Protein AF-A0A455U8B5-F1 (afdb_monomer_lite)

Organism: NCBI:txid115553

Structure (mmCIF, N/CA/C/O backbone):
data_AF-A0A455U8B5-F1
#
_entry.id   AF-A0A455U8B5-F1
#
loop_
_atom_site.group_PDB
_atom_site.id
_atom_site.type_symbol
_atom_site.label_atom_id
_atom_site.label_alt_id
_atom_site.label_comp_id
_atom_site.label_asym_id
_atom_site.label_entity_id
_atom_site.label_seq_id
_atom_site.pdbx_PDB_ins_code
_atom_site.Cartn_x
_atom_site.Cartn_y
_atom_site.Cartn_z
_atom_site.occupancy
_atom_site.B_iso_or_equiv
_atom_site.auth_seq_id
_atom_site.auth_comp_id
_atom_site.auth_asym_id
_atom_site.auth_atom_id
_atom_site.pdbx_PDB_model_num
ATOM 1 N N . MET A 1 1 ? 18.555 -33.015 34.021 1.00 60.72 1 MET A N 1
ATOM 2 C CA . MET A 1 1 ? 18.786 -32.097 32.881 1.00 60.72 1 MET A CA 1
ATOM 3 C C . MET A 1 1 ? 20.168 -31.499 33.082 1.00 60.72 1 MET A C 1
ATOM 5 O O . MET A 1 1 ? 20.378 -30.907 34.135 1.00 60.72 1 MET A O 1
ATOM 9 N N . SER A 1 2 ? 21.130 -31.750 32.191 1.00 86.31 2 SER A N 1
ATOM 10 C CA . SER A 1 2 ? 22.511 -31.303 32.421 1.00 86.31 2 SER A CA 1
ATOM 11 C C . SER A 1 2 ? 22.687 -29.817 32.079 1.00 86.31 2 SER A C 1
ATOM 13 O O . SER A 1 2 ? 21.925 -29.246 31.294 1.00 86.31 2 SER A O 1
ATOM 15 N N . LEU A 1 3 ? 23.713 -29.176 32.648 1.00 84.81 3 LEU A N 1
ATOM 16 C CA . LEU A 1 3 ? 24.076 -27.793 32.308 1.00 84.81 3 LEU A CA 1
ATOM 17 C C . LEU A 1 3 ? 24.428 -27.638 30.815 1.00 84.81 3 LEU A C 1
ATOM 19 O O . LEU A 1 3 ? 24.167 -26.588 30.227 1.00 84.81 3 LEU A O 1
ATOM 23 N N . ALA A 1 4 ? 24.964 -28.692 30.190 1.00 87.38 4 ALA A N 1
ATOM 24 C CA . ALA A 1 4 ? 25.251 -28.731 28.758 1.00 87.38 4 ALA A CA 1
ATOM 25 C C . ALA A 1 4 ? 23.962 -28.734 27.916 1.00 87.38 4 ALA A C 1
ATOM 27 O O . ALA A 1 4 ? 23.850 -27.957 26.965 1.00 87.38 4 ALA A O 1
ATOM 28 N N . ASP A 1 5 ? 22.953 -29.514 28.317 1.00 88.62 5 ASP A N 1
ATOM 29 C CA . ASP A 1 5 ? 21.649 -29.552 27.639 1.00 88.62 5 ASP A CA 1
ATOM 30 C C . ASP A 1 5 ? 20.938 -28.198 27.713 1.00 88.62 5 ASP A C 1
ATOM 32 O O . ASP A 1 5 ? 20.375 -27.723 26.724 1.00 88.62 5 ASP A O 1
ATOM 36 N N . LEU A 1 6 ? 20.996 -27.535 28.873 1.00 88.44 6 LEU A N 1
ATOM 37 C CA . LEU A 1 6 ? 20.418 -26.204 29.049 1.00 88.44 6 LEU A CA 1
ATOM 38 C C . LEU A 1 6 ? 21.118 -25.167 28.158 1.00 88.44 6 LEU A C 1
ATOM 40 O O . LEU A 1 6 ? 20.446 -24.387 27.481 1.00 88.44 6 LEU A O 1
ATOM 44 N N . LYS A 1 7 ? 22.456 -25.185 28.102 1.00 91.44 7 LYS A N 1
ATOM 45 C CA . LYS A 1 7 ? 23.241 -24.276 27.252 1.00 91.44 7 LYS A CA 1
ATOM 46 C C . LYS A 1 7 ? 22.913 -24.461 25.766 1.00 91.44 7 LYS A C 1
ATOM 48 O O . LYS A 1 7 ? 22.718 -23.470 25.062 1.00 91.44 7 LYS A O 1
ATOM 53 N N . ASN A 1 8 ? 22.765 -25.703 25.307 1.00 92.38 8 ASN A N 1
ATOM 54 C CA . ASN A 1 8 ? 22.381 -26.004 23.926 1.00 92.38 8 ASN A CA 1
ATOM 55 C C . ASN A 1 8 ? 20.969 -25.502 23.596 1.00 92.38 8 ASN A C 1
ATOM 57 O O . ASN A 1 8 ? 20.774 -24.855 22.568 1.00 92.38 8 ASN A O 1
ATOM 61 N N . ARG A 1 9 ? 19.991 -25.695 24.492 1.00 88.69 9 ARG A N 1
ATOM 62 C CA . ARG A 1 9 ? 18.625 -25.170 24.297 1.00 88.69 9 ARG A CA 1
ATOM 63 C C . ARG A 1 9 ? 18.592 -23.642 24.237 1.00 88.69 9 ARG A C 1
ATOM 65 O O . ARG A 1 9 ? 17.884 -23.086 23.401 1.00 88.69 9 ARG A O 1
ATOM 72 N N . LEU A 1 10 ? 19.373 -22.957 25.075 1.00 93.00 10 LEU A N 1
ATOM 73 C CA . LEU A 1 10 ? 19.469 -21.493 25.053 1.00 93.00 10 LEU A CA 1
ATOM 74 C C . LEU A 1 10 ? 20.136 -20.970 23.773 1.00 93.00 10 LEU A C 1
ATOM 76 O O . LEU A 1 10 ? 19.686 -19.966 23.221 1.00 93.00 10 LEU A O 1
ATOM 80 N N . ASN A 1 11 ? 21.166 -21.655 23.273 1.00 92.56 11 ASN A N 1
ATOM 81 C CA . ASN A 1 11 ? 21.807 -21.304 22.005 1.00 92.56 11 ASN A CA 1
ATOM 82 C C . ASN A 1 11 ? 20.870 -21.522 20.813 1.00 92.56 11 ASN A C 1
ATOM 84 O O . ASN A 1 11 ? 20.734 -20.622 19.987 1.00 92.56 11 ASN A O 1
ATOM 88 N N . ASN A 1 12 ? 20.151 -22.646 20.772 1.00 91.44 12 ASN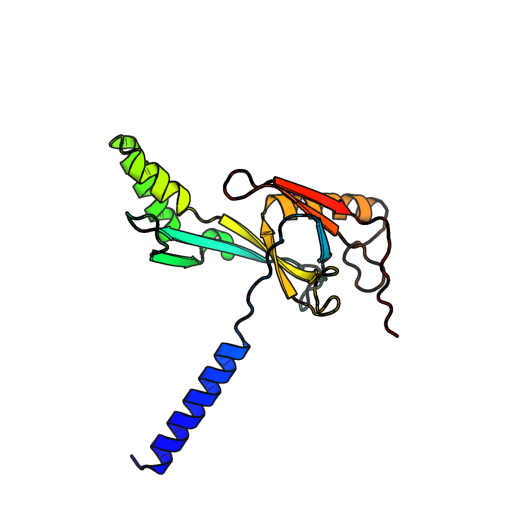 A N 1
ATOM 89 C CA . ASN A 1 12 ? 19.138 -22.902 19.745 1.00 91.44 12 ASN A CA 1
ATOM 90 C C . ASN A 1 12 ? 18.033 -21.844 19.793 1.00 91.44 12 ASN A C 1
ATOM 92 O O . ASN A 1 12 ? 17.676 -21.277 18.766 1.00 91.44 12 ASN A O 1
ATOM 96 N N . ARG A 1 13 ? 17.567 -21.474 20.993 1.00 90.69 13 ARG A N 1
ATOM 97 C CA . ARG A 1 13 ? 16.581 -20.403 21.156 1.00 90.69 13 ARG A CA 1
ATOM 98 C C . ARG A 1 13 ? 17.099 -19.047 20.670 1.00 90.69 13 ARG A C 1
ATOM 100 O O . ARG A 1 13 ? 16.344 -18.299 20.049 1.00 90.69 13 ARG A O 1
ATOM 107 N N . LYS A 1 14 ? 18.369 -18.717 20.930 1.00 90.81 14 LYS A N 1
ATOM 108 C CA . LYS A 1 14 ? 19.005 -17.501 20.396 1.00 90.81 14 LYS A CA 1
ATOM 109 C C . LYS A 1 14 ? 19.105 -17.538 18.870 1.00 90.81 14 LYS A C 1
ATOM 111 O O . LYS A 1 14 ? 18.815 -16.524 18.241 1.00 90.81 14 LYS A O 1
ATOM 116 N N . ALA A 1 15 ? 19.460 -18.681 18.284 1.00 86.12 15 ALA A N 1
ATOM 117 C CA . ALA A 1 15 ? 19.528 -18.860 16.834 1.00 86.12 15 ALA A CA 1
ATOM 118 C C . ALA A 1 15 ? 18.142 -18.731 16.178 1.00 86.12 15 ALA A C 1
ATOM 120 O O . ALA A 1 15 ? 17.981 -17.968 15.229 1.00 86.12 15 ALA A O 1
ATOM 121 N N . GLU A 1 16 ? 17.112 -19.369 16.741 1.00 86.94 16 GLU A N 1
ATOM 122 C CA . GLU A 1 16 ? 15.716 -19.197 16.316 1.00 86.94 16 GLU A CA 1
ATOM 123 C C . GLU A 1 16 ? 15.268 -17.735 16.410 1.00 86.94 16 GLU A C 1
ATOM 125 O O . GLU A 1 16 ? 14.591 -17.219 15.522 1.00 86.94 16 GLU A O 1
ATOM 130 N N . GLN A 1 17 ? 15.634 -17.044 17.493 1.00 84.44 17 GLN A N 1
ATOM 131 C CA . GLN A 1 17 ? 15.284 -15.641 17.680 1.00 84.44 17 GLN A CA 1
ATOM 132 C C . GLN A 1 17 ? 16.011 -14.734 16.678 1.00 84.44 17 GLN A C 1
ATOM 134 O O . GLN A 1 17 ? 15.419 -13.766 16.204 1.00 84.44 17 GLN A O 1
ATOM 139 N N . ALA A 1 18 ? 17.261 -15.045 16.330 1.00 80.19 18 ALA A N 1
ATOM 140 C CA . ALA A 1 18 ? 17.999 -14.347 15.283 1.00 80.19 18 ALA A CA 1
ATOM 141 C C . ALA A 1 18 ? 17.360 -14.568 13.902 1.00 80.19 18 ALA A C 1
ATOM 143 O O . ALA A 1 18 ? 17.127 -13.598 13.184 1.00 80.19 18 ALA A O 1
ATOM 144 N N . ALA A 1 19 ? 16.974 -15.806 13.575 1.00 75.81 19 ALA A N 1
ATOM 145 C CA . ALA A 1 19 ? 16.281 -16.129 12.329 1.00 75.81 19 ALA A CA 1
ATOM 146 C C . ALA A 1 19 ? 14.933 -15.394 12.206 1.00 75.81 19 ALA A C 1
ATOM 148 O O . ALA A 1 19 ? 14.643 -14.798 11.172 1.00 75.81 19 ALA A O 1
ATOM 149 N N . LYS A 1 20 ? 14.139 -15.339 13.285 1.00 76.88 20 LYS A N 1
ATOM 150 C CA . LYS A 1 20 ? 12.869 -14.586 13.309 1.00 76.88 20 LYS A CA 1
ATOM 151 C C . LYS A 1 20 ? 13.063 -13.084 13.116 1.00 76.88 20 LYS A C 1
ATOM 153 O O . LYS A 1 20 ? 12.257 -12.446 12.450 1.00 76.88 20 LYS A O 1
ATOM 158 N N . LYS A 1 21 ? 14.125 -12.508 13.688 1.00 71.00 21 LYS A N 1
ATOM 159 C CA . LYS A 1 21 ? 14.468 -11.093 13.473 1.00 71.00 21 LYS A CA 1
ATOM 160 C C . LYS A 1 21 ? 14.874 -10.825 12.025 1.00 71.00 21 LYS A C 1
ATOM 162 O O . LYS A 1 21 ? 14.488 -9.797 11.487 1.00 71.00 21 LYS A O 1
ATOM 167 N N . ALA A 1 22 ? 15.603 -11.747 11.397 1.00 66.00 22 ALA A N 1
ATOM 168 C CA . ALA A 1 22 ? 16.002 -11.631 9.996 1.00 66.00 22 ALA A CA 1
ATOM 169 C C . ALA A 1 22 ? 14.810 -11.711 9.021 1.00 66.00 22 ALA A C 1
ATOM 171 O O . ALA A 1 22 ? 14.858 -11.117 7.952 1.00 66.00 22 ALA A O 1
ATOM 172 N N . GLN A 1 23 ? 13.729 -12.400 9.398 1.00 67.06 23 GLN A N 1
ATOM 173 C CA . GLN A 1 23 ? 12.492 -12.483 8.608 1.00 67.06 23 GLN A CA 1
ATOM 174 C C . GLN A 1 23 ? 11.608 -11.231 8.701 1.00 67.06 23 GLN A C 1
ATOM 176 O O . GLN A 1 23 ? 10.649 -11.104 7.941 1.00 67.06 23 GLN A O 1
ATOM 181 N N . TYR A 1 24 ? 11.886 -10.311 9.631 1.00 70.62 24 TYR A N 1
ATOM 182 C CA . TYR A 1 24 ? 11.101 -9.090 9.763 1.00 70.62 24 TYR A CA 1
ATOM 183 C C . TYR A 1 24 ? 11.442 -8.115 8.634 1.00 70.62 24 TYR A C 1
ATOM 185 O O . TYR A 1 24 ? 12.426 -7.377 8.692 1.00 70.62 24 TYR A O 1
ATOM 193 N N . ILE A 1 25 ? 10.593 -8.096 7.614 1.00 76.69 25 ILE A N 1
ATOM 194 C CA . ILE A 1 25 ? 10.654 -7.114 6.537 1.00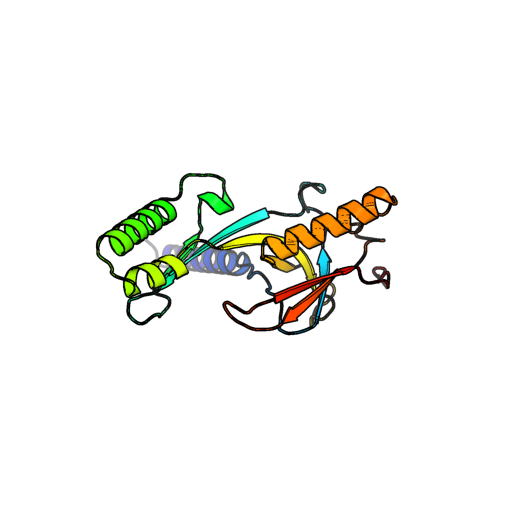 76.69 25 ILE A CA 1
ATOM 195 C C . ILE A 1 25 ? 9.693 -5.988 6.898 1.00 76.69 25 ILE A C 1
ATOM 197 O O . ILE A 1 25 ? 8.486 -6.195 6.996 1.00 76.69 25 ILE A O 1
ATOM 201 N N . LYS A 1 26 ? 10.232 -4.786 7.112 1.00 82.69 26 LYS A N 1
ATOM 202 C CA . LYS A 1 26 ? 9.424 -3.581 7.303 1.00 82.69 26 LYS A CA 1
ATOM 203 C C . LYS A 1 26 ? 9.045 -3.021 5.927 1.00 82.69 26 LYS A C 1
ATOM 205 O O . LYS A 1 26 ? 9.959 -2.610 5.211 1.00 82.69 26 LYS A O 1
ATOM 210 N N . PRO A 1 27 ? 7.750 -2.942 5.573 1.00 85.69 27 PRO A N 1
ATOM 211 C CA . PRO A 1 27 ? 7.340 -2.308 4.329 1.00 85.69 27 PRO A CA 1
ATOM 212 C C . PRO A 1 27 ? 7.731 -0.828 4.306 1.00 85.69 27 PRO A C 1
ATOM 214 O O . PRO A 1 27 ? 7.621 -0.114 5.311 1.00 85.69 27 PRO A O 1
ATOM 217 N N . VAL A 1 28 ? 8.190 -0.367 3.150 1.00 90.06 28 VAL A N 1
ATOM 218 C CA . VAL A 1 28 ? 8.514 1.034 2.893 1.00 90.06 28 VAL A CA 1
ATOM 219 C C . VAL A 1 28 ? 7.232 1.783 2.546 1.00 90.06 28 VAL A C 1
ATOM 221 O O . VAL A 1 28 ? 6.372 1.284 1.824 1.00 90.06 28 VAL A O 1
ATOM 224 N N . ARG A 1 29 ? 7.107 3.003 3.070 1.00 89.44 29 ARG A N 1
ATOM 225 C CA . ARG A 1 29 ? 6.010 3.930 2.772 1.00 89.44 29 ARG A CA 1
ATOM 226 C C . ARG A 1 29 ? 6.563 5.165 2.077 1.00 89.44 29 ARG A C 1
ATOM 228 O O . ARG A 1 29 ? 7.671 5.603 2.397 1.00 89.44 29 ARG A O 1
ATOM 235 N N . PHE A 1 30 ? 5.757 5.762 1.203 1.00 90.50 30 PHE A N 1
ATOM 236 C CA . PHE A 1 30 ? 6.115 7.003 0.519 1.00 90.50 30 PHE A CA 1
ATOM 237 C C . PHE A 1 30 ? 6.394 8.144 1.499 1.00 90.50 30 PHE A C 1
ATOM 239 O O . PHE A 1 30 ? 5.594 8.426 2.408 1.00 90.50 30 PHE A O 1
ATOM 246 N N . GLN A 1 31 ? 7.529 8.804 1.275 1.00 89.69 31 GLN A N 1
ATOM 247 C CA . GLN A 1 31 ? 7.898 10.036 1.959 1.00 89.69 31 GLN A CA 1
ATOM 248 C C . GLN A 1 31 ? 7.112 11.211 1.370 1.00 89.69 31 GLN A C 1
ATOM 250 O O . GLN A 1 31 ? 6.516 11.092 0.298 1.00 89.69 31 GLN A O 1
ATOM 255 N N . ALA A 1 32 ? 7.063 12.334 2.086 1.00 89.69 32 ALA A N 1
ATOM 256 C CA . ALA A 1 32 ? 6.455 13.550 1.553 1.00 89.69 32 ALA A CA 1
ATOM 257 C C . ALA A 1 32 ? 7.235 14.041 0.320 1.00 89.69 32 ALA A C 1
ATOM 259 O O . ALA A 1 32 ? 8.464 13.990 0.307 1.00 89.69 32 ALA A O 1
ATOM 260 N N . GLY A 1 33 ? 6.521 14.521 -0.700 1.00 91.56 33 GLY A N 1
ATOM 261 C CA . GLY A 1 33 ? 7.108 14.942 -1.970 1.00 91.56 33 GLY A CA 1
ATOM 262 C C . GLY A 1 33 ? 7.137 13.832 -3.023 1.00 91.56 33 GLY A C 1
ATOM 263 O O . GLY A 1 33 ? 6.296 12.931 -3.024 1.00 91.56 33 GLY A O 1
ATOM 264 N N . LYS A 1 34 ? 8.077 13.941 -3.966 1.00 92.62 34 LYS A N 1
ATOM 265 C CA . LYS A 1 34 ? 8.213 13.027 -5.108 1.00 92.62 34 LYS A CA 1
ATOM 266 C C . LYS A 1 34 ? 8.984 11.773 -4.701 1.00 92.62 34 LYS A C 1
ATOM 268 O O . LYS A 1 34 ? 10.037 11.878 -4.085 1.00 92.62 34 LYS A O 1
ATOM 273 N N . ASN A 1 35 ? 8.456 10.610 -5.067 1.00 93.00 35 ASN A N 1
ATOM 274 C CA . ASN A 1 35 ? 9.079 9.308 -4.864 1.00 93.00 35 ASN A CA 1
ATOM 275 C C . ASN A 1 35 ? 9.106 8.576 -6.207 1.00 93.00 35 ASN A C 1
ATOM 277 O O . ASN A 1 35 ? 8.052 8.336 -6.795 1.00 93.00 35 ASN A O 1
ATOM 281 N N . ARG A 1 36 ? 10.289 8.196 -6.676 1.00 92.56 36 ARG A N 1
ATOM 282 C CA . ARG A 1 36 ? 10.471 7.352 -7.856 1.00 92.56 36 ARG A CA 1
ATOM 283 C C . ARG A 1 36 ? 10.552 5.889 -7.458 1.00 92.56 36 ARG A C 1
ATOM 285 O O . ARG A 1 36 ? 11.388 5.500 -6.636 1.00 92.56 36 ARG A O 1
ATOM 292 N N . ILE A 1 37 ? 9.692 5.079 -8.058 1.00 92.88 37 ILE A N 1
ATOM 293 C CA . ILE A 1 37 ? 9.528 3.667 -7.734 1.00 92.88 37 ILE A CA 1
ATOM 294 C C . ILE A 1 37 ? 9.476 2.826 -9.009 1.00 92.88 37 ILE A C 1
ATOM 296 O O . ILE A 1 37 ? 8.684 3.104 -9.902 1.00 92.88 37 ILE A O 1
ATOM 300 N N . ARG A 1 38 ? 10.286 1.766 -9.075 1.00 91.50 38 ARG A N 1
ATOM 301 C CA . ARG A 1 38 ? 10.157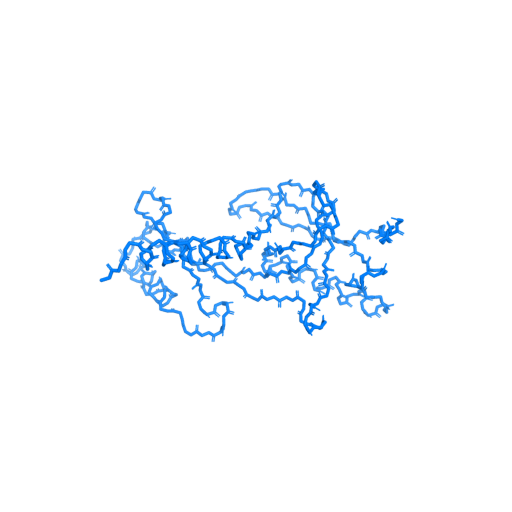 0.716 -10.095 1.00 91.50 38 ARG A CA 1
ATOM 302 C C . ARG A 1 38 ? 9.429 -0.473 -9.506 1.00 91.50 38 ARG A C 1
ATOM 304 O O . ARG A 1 38 ? 9.981 -1.107 -8.610 1.00 91.50 38 ARG A O 1
ATOM 311 N N . VAL A 1 39 ? 8.243 -0.788 -10.007 1.00 91.75 39 VAL A N 1
ATOM 312 C CA . VAL A 1 39 ? 7.540 -2.020 -9.630 1.00 91.75 39 VAL A CA 1
ATOM 313 C C . VAL A 1 39 ? 8.234 -3.201 -10.308 1.00 91.75 39 VAL A C 1
ATOM 315 O O . VAL A 1 39 ? 8.573 -3.131 -11.485 1.00 91.75 39 VAL A O 1
ATOM 318 N N . LEU A 1 40 ? 8.504 -4.252 -9.539 1.00 89.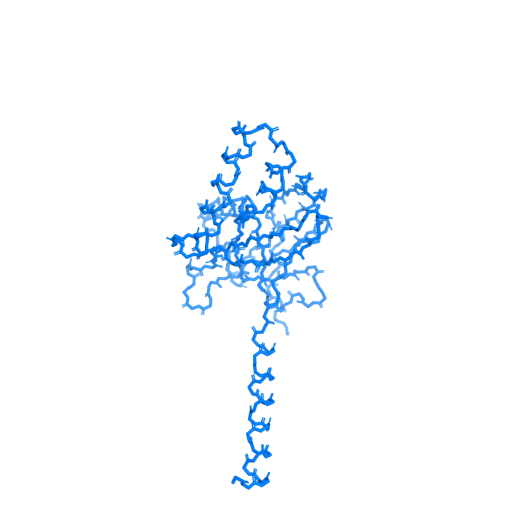94 40 LEU A N 1
ATOM 319 C CA . LEU A 1 40 ? 9.133 -5.481 -10.015 1.00 89.94 40 LEU A CA 1
ATOM 320 C C . LEU A 1 40 ? 8.066 -6.558 -10.247 1.00 89.94 40 LEU A C 1
ATOM 322 O O . LEU A 1 40 ? 7.061 -6.562 -9.533 1.00 89.94 40 LEU A O 1
ATOM 326 N N . PRO A 1 41 ? 8.297 -7.499 -11.177 1.00 86.75 41 PRO A N 1
ATOM 327 C CA . PRO A 1 41 ? 7.402 -8.632 -11.373 1.00 86.75 41 PRO A CA 1
ATOM 328 C C . PRO A 1 41 ? 7.418 -9.568 -10.157 1.00 86.75 41 PRO A C 1
ATOM 330 O O . PRO A 1 41 ? 8.297 -9.497 -9.284 1.00 86.75 41 PRO A O 1
ATOM 333 N N . GLY A 1 42 ? 6.449 -10.479 -10.098 1.00 82.69 42 GLY A N 1
ATOM 334 C CA . GLY A 1 42 ? 6.395 -11.476 -9.037 1.00 82.69 42 GLY A CA 1
ATOM 335 C C . GLY A 1 42 ? 7.598 -12.430 -9.072 1.00 82.69 42 GLY A C 1
ATOM 336 O O . GLY A 1 42 ? 8.005 -12.938 -10.111 1.00 82.69 42 GLY A O 1
ATOM 337 N N . TRP A 1 43 ? 8.187 -12.697 -7.904 1.00 75.88 43 TRP A N 1
ATOM 338 C CA . TRP A 1 43 ? 9.371 -13.563 -7.769 1.00 75.88 43 TRP A CA 1
ATOM 339 C C . TRP A 1 43 ? 9.101 -15.067 -7.952 1.00 75.88 43 TRP A C 1
ATOM 341 O O . TRP A 1 43 ? 10.027 -15.829 -8.215 1.00 75.88 43 TRP A O 1
ATOM 351 N N . LYS A 1 44 ? 7.852 -15.501 -7.746 1.00 77.62 44 LYS A N 1
ATOM 352 C CA . LYS A 1 44 ? 7.402 -16.900 -7.859 1.00 77.62 44 LYS A CA 1
ATOM 353 C C . LYS A 1 44 ? 6.492 -17.078 -9.062 1.00 77.62 44 LYS A C 1
ATOM 355 O O . LYS A 1 44 ? 6.683 -17.997 -9.845 1.00 77.62 44 LYS A O 1
ATOM 360 N N . GLU A 1 45 ? 5.525 -16.180 -9.174 1.00 79.81 45 GLU A N 1
ATOM 361 C CA . GLU A 1 45 ? 4.554 -16.102 -10.254 1.00 79.81 45 GLU A CA 1
ATOM 362 C C . GLU A 1 45 ? 4.706 -14.704 -10.853 1.00 79.81 45 GLU A C 1
ATOM 364 O O . GLU A 1 45 ? 4.289 -13.745 -10.203 1.00 79.81 45 GLU A O 1
ATOM 369 N N . PRO A 1 46 ? 5.370 -14.558 -12.015 1.00 74.00 46 PRO A N 1
ATOM 370 C CA . PRO A 1 46 ? 5.660 -13.253 -12.611 1.00 74.00 46 PRO A CA 1
ATOM 371 C C . PRO A 1 46 ? 4.427 -12.353 -12.742 1.00 74.00 46 PRO A C 1
ATOM 373 O O . PRO A 1 46 ? 4.524 -11.154 -12.482 1.00 74.00 46 PRO A O 1
ATOM 376 N N . ASP A 1 47 ? 3.277 -12.964 -13.032 1.00 75.12 47 ASP A N 1
ATOM 377 C CA . ASP A 1 47 ? 1.994 -12.299 -13.276 1.00 75.12 47 ASP A CA 1
ATOM 378 C C . ASP A 1 47 ? 1.339 -11.753 -11.993 1.00 75.12 47 ASP A C 1
ATOM 380 O O . ASP A 1 47 ? 0.516 -10.840 -12.045 1.00 75.12 47 ASP A O 1
ATOM 384 N N . VAL A 1 48 ? 1.719 -12.272 -10.819 1.00 83.75 48 VAL A N 1
ATOM 385 C CA . VAL A 1 48 ? 1.193 -11.842 -9.514 1.00 83.75 48 VAL A CA 1
ATOM 386 C C . VAL A 1 48 ? 2.257 -11.010 -8.799 1.00 83.75 48 VAL A C 1
ATOM 388 O O . VAL A 1 48 ? 2.992 -11.479 -7.926 1.00 83.75 48 VAL A O 1
ATOM 391 N N . PHE A 1 49 ? 2.361 -9.740 -9.193 1.00 88.25 49 PHE A N 1
ATOM 392 C CA . PHE A 1 49 ? 3.338 -8.794 -8.637 1.00 88.25 49 PHE A CA 1
ATOM 393 C C . PHE A 1 49 ? 2.859 -8.071 -7.363 1.00 88.25 49 PHE A C 1
ATOM 395 O O . PHE A 1 49 ? 3.620 -7.309 -6.756 1.00 88.25 49 PHE A O 1
ATOM 402 N N . TYR A 1 50 ? 1.612 -8.307 -6.948 1.00 90.69 50 TYR A N 1
ATOM 403 C CA . TYR A 1 50 ? 0.963 -7.620 -5.836 1.00 90.69 50 TYR A CA 1
ATOM 404 C C . TYR A 1 50 ? 0.330 -8.587 -4.828 1.00 90.69 50 TYR A C 1
ATOM 406 O O . TYR A 1 50 ? -0.031 -9.717 -5.151 1.00 90.69 50 TYR A O 1
ATOM 414 N N . HIS A 1 51 ? 0.174 -8.119 -3.590 1.00 90.25 51 HIS A N 1
ATOM 415 C CA . HIS A 1 51 ? -0.544 -8.827 -2.533 1.00 90.25 51 HIS A CA 1
ATOM 416 C C . HIS A 1 51 ? -1.406 -7.870 -1.714 1.00 90.25 51 HIS A C 1
ATOM 418 O O . HIS A 1 51 ? -0.912 -6.858 -1.211 1.00 90.25 51 HIS A O 1
ATOM 424 N N . ASP A 1 52 ? -2.674 -8.222 -1.519 1.00 90.44 52 ASP A N 1
ATOM 425 C CA . ASP A 1 52 ? -3.576 -7.456 -0.666 1.00 90.44 52 ASP A CA 1
ATOM 426 C C . ASP A 1 52 ? -3.200 -7.589 0.810 1.00 90.44 52 ASP A C 1
ATOM 428 O O . ASP A 1 52 ? -2.832 -8.654 1.312 1.00 90.44 52 ASP A O 1
ATOM 432 N N . PHE A 1 53 ? -3.285 -6.475 1.528 1.00 89.25 53 PHE A N 1
ATOM 433 C CA . PHE A 1 53 ? -2.948 -6.404 2.937 1.00 89.25 53 PHE A CA 1
ATOM 434 C C . PHE A 1 53 ? -3.842 -5.409 3.670 1.00 89.25 53 PHE A C 1
ATOM 436 O O . PHE A 1 53 ? -4.067 -4.282 3.234 1.00 89.25 53 PHE A O 1
ATOM 443 N N . GLY A 1 54 ? -4.331 -5.794 4.845 1.00 87.88 54 GLY A N 1
ATOM 444 C CA . GLY A 1 54 ? -5.135 -4.917 5.685 1.00 87.88 54 GLY A CA 1
ATOM 445 C C . GLY A 1 54 ? -4.689 -4.932 7.134 1.00 87.88 54 GLY A C 1
ATOM 446 O O . GLY A 1 54 ? -4.378 -5.979 7.696 1.00 87.88 54 GLY A O 1
ATOM 447 N N . MET A 1 55 ? -4.729 -3.767 7.779 1.00 88.19 55 MET A N 1
ATOM 448 C CA . MET A 1 55 ? -4.463 -3.642 9.213 1.00 88.19 55 MET A CA 1
ATOM 449 C C . MET A 1 55 ? -5.491 -2.755 9.902 1.00 88.19 55 MET A C 1
ATOM 451 O O . MET A 1 55 ? -5.841 -1.683 9.405 1.00 88.19 55 MET A O 1
ATOM 455 N N . HIS A 1 56 ? -5.913 -3.199 11.080 1.00 86.75 56 HIS A N 1
ATOM 456 C CA . HIS A 1 56 ? -6.645 -2.428 12.069 1.00 86.75 56 HIS A CA 1
ATOM 457 C C . HIS A 1 56 ? -5.664 -1.752 13.020 1.00 86.75 56 HIS A C 1
ATOM 459 O O . HIS A 1 56 ? -4.820 -2.414 13.628 1.00 86.75 56 HIS A O 1
ATOM 465 N N . TYR A 1 57 ? -5.815 -0.441 13.182 1.00 87.56 57 TYR A N 1
ATOM 466 C CA . TYR A 1 57 ? -5.089 0.343 14.174 1.00 87.56 57 TYR A CA 1
ATOM 467 C C . TYR A 1 57 ? -6.063 0.758 15.273 1.00 87.56 57 TYR A C 1
ATOM 469 O O . TYR A 1 57 ? -6.762 1.762 15.153 1.00 87.56 57 TYR A O 1
ATOM 477 N N . VAL A 1 58 ? -6.137 -0.041 16.335 1.00 85.12 58 VAL A N 1
ATOM 478 C CA . VAL A 1 58 ? -7.068 0.189 17.441 1.00 85.12 58 VAL A CA 1
ATOM 479 C C . VAL A 1 58 ? -6.428 1.155 18.428 1.00 85.12 58 VAL A C 1
ATOM 481 O O . VAL A 1 58 ? -5.351 0.887 18.967 1.00 85.12 58 VAL A O 1
ATOM 484 N N . LYS A 1 59 ? -7.090 2.290 18.652 1.00 85.38 59 LYS A N 1
ATOM 485 C CA . LYS A 1 59 ? -6.667 3.305 19.618 1.00 85.38 59 LYS A CA 1
ATOM 486 C C . LYS A 1 59 ? -7.468 3.195 20.913 1.00 85.38 59 LYS A C 1
ATOM 488 O O . LYS A 1 59 ? -8.624 2.778 20.889 1.00 85.38 59 LYS A O 1
ATOM 493 N N . ASP A 1 60 ? -6.854 3.569 22.027 1.00 80.75 60 ASP A N 1
ATOM 494 C CA . ASP A 1 60 ? -7.530 3.703 23.314 1.00 80.75 60 ASP A CA 1
ATOM 495 C C . ASP A 1 60 ? -8.343 5.009 23.408 1.00 80.75 60 ASP A C 1
ATOM 497 O O . ASP A 1 60 ? -8.391 5.819 22.478 1.00 80.75 60 ASP A O 1
ATOM 501 N N . LYS A 1 61 ? -8.985 5.226 24.563 1.00 76.81 61 LYS A N 1
ATOM 502 C CA . LYS A 1 61 ? -9.783 6.430 24.849 1.00 76.81 61 LYS A CA 1
ATOM 503 C C . LYS A 1 61 ? -8.955 7.724 24.834 1.00 76.81 61 LYS A C 1
ATOM 505 O O . LYS A 1 61 ? -9.520 8.793 24.639 1.00 76.81 61 LYS A O 1
ATOM 510 N N . GLU A 1 62 ? -7.637 7.630 24.998 1.00 78.69 62 GLU A N 1
ATOM 511 C CA . GLU A 1 62 ? -6.690 8.749 24.930 1.00 78.69 62 GLU A CA 1
ATOM 512 C C . GLU A 1 62 ? -6.112 8.935 23.515 1.00 78.69 62 GLU A C 1
ATOM 514 O O . GLU A 1 62 ? -5.193 9.726 23.311 1.00 78.69 62 GLU A O 1
ATOM 519 N N . SER A 1 63 ? -6.652 8.228 22.513 1.00 72.94 63 SER A N 1
ATOM 520 C CA . SER A 1 63 ? -6.169 8.214 21.126 1.00 72.94 63 SER A CA 1
ATOM 521 C C . SER A 1 63 ? -4.746 7.666 20.940 1.00 72.94 63 SER A C 1
ATOM 523 O O . SER A 1 63 ? -4.147 7.866 19.877 1.00 72.94 63 SER A O 1
ATOM 525 N N . LYS A 1 64 ? -4.206 6.933 21.917 1.00 81.69 64 LYS A N 1
ATOM 526 C CA . LYS A 1 64 ? -2.928 6.223 21.792 1.00 81.69 64 LYS A CA 1
ATOM 527 C C . LYS A 1 64 ? -3.151 4.858 21.158 1.00 81.69 64 LYS A C 1
ATOM 529 O O . LYS A 1 64 ? -4.197 4.238 21.324 1.00 81.69 64 LYS A O 1
ATOM 534 N N . LEU A 1 65 ? -2.167 4.386 20.396 1.00 82.12 65 LEU A N 1
ATOM 535 C CA . LEU A 1 65 ? -2.236 3.082 19.744 1.00 82.12 65 LEU A CA 1
ATOM 536 C C . LEU A 1 65 ? -2.222 1.972 20.804 1.00 82.12 65 LEU A C 1
ATOM 538 O O . LEU A 1 65 ? -1.205 1.766 21.461 1.00 82.12 65 LEU A O 1
ATOM 542 N N . ALA A 1 66 ? -3.338 1.262 20.946 1.00 85.25 66 ALA A N 1
ATOM 543 C CA . ALA A 1 66 ? -3.496 0.183 21.915 1.00 85.25 66 ALA A CA 1
ATOM 544 C C . ALA A 1 66 ? -3.144 -1.178 21.306 1.00 85.25 66 ALA A C 1
ATOM 546 O O . ALA A 1 66 ? -2.465 -1.988 21.932 1.00 85.25 66 ALA A O 1
ATOM 547 N N . ALA A 1 67 ? -3.589 -1.428 20.072 1.00 83.81 67 ALA A N 1
ATOM 548 C CA . ALA A 1 67 ? -3.335 -2.684 19.382 1.00 83.81 67 ALA A CA 1
ATOM 549 C C . ALA A 1 67 ? -3.273 -2.499 17.862 1.00 83.81 67 ALA A C 1
ATOM 551 O O . ALA A 1 67 ? -3.954 -1.649 17.284 1.00 83.81 67 ALA A O 1
ATOM 552 N N . VAL A 1 68 ? -2.471 -3.343 17.215 1.00 85.38 68 VAL A N 1
ATOM 553 C CA . VAL A 1 68 ? -2.437 -3.496 15.758 1.00 85.38 68 VAL A CA 1
ATOM 554 C C . VAL A 1 68 ? -2.822 -4.931 15.441 1.00 85.38 68 VAL A C 1
ATOM 556 O O . VAL A 1 68 ? -2.224 -5.859 15.983 1.00 85.38 68 VAL A O 1
ATOM 559 N N . TYR A 1 69 ? -3.815 -5.114 14.576 1.00 86.50 69 TYR A N 1
ATOM 560 C CA . TYR A 1 69 ? -4.295 -6.436 14.179 1.00 86.50 69 TYR A CA 1
ATOM 561 C C . TYR A 1 69 ? -4.411 -6.532 12.661 1.00 86.50 69 TYR A C 1
ATOM 563 O O . TYR A 1 69 ? -4.918 -5.616 12.014 1.00 86.50 69 TYR A O 1
ATOM 571 N N . VAL A 1 70 ? -3.943 -7.638 12.083 1.00 87.62 70 VAL A N 1
ATOM 572 C CA . VAL A 1 70 ? -4.062 -7.890 10.641 1.00 87.62 70 VAL A CA 1
ATOM 573 C C . VAL A 1 70 ? -5.514 -8.211 10.313 1.00 87.62 70 VAL A C 1
ATOM 575 O O . VAL A 1 70 ? -6.104 -9.111 10.898 1.00 87.62 70 VAL A O 1
ATOM 578 N N . CYS A 1 71 ? -6.089 -7.485 9.362 1.00 89.56 71 CYS A N 1
ATOM 579 C CA . CYS A 1 71 ? -7.442 -7.727 8.887 1.00 89.56 71 CYS A CA 1
ATOM 580 C C . CYS A 1 71 ? -7.456 -8.975 8.000 1.00 89.56 71 CYS A C 1
ATOM 582 O O . CYS A 1 71 ? -6.906 -8.954 6.898 1.00 89.56 71 CYS A O 1
ATOM 584 N N . THR A 1 72 ? -8.079 -10.057 8.463 1.00 89.88 72 THR A N 1
ATOM 585 C CA . THR A 1 72 ? -8.173 -11.314 7.702 1.00 89.88 72 THR A CA 1
ATOM 586 C C . THR A 1 72 ? -9.058 -11.199 6.465 1.00 89.88 72 THR A C 1
ATOM 588 O O . THR A 1 72 ? -8.815 -11.895 5.484 1.00 89.88 72 THR A O 1
ATOM 591 N N . ASP A 1 73 ? -10.015 -10.276 6.486 1.00 89.75 73 ASP A N 1
ATOM 592 C CA . ASP A 1 73 ? -10.924 -9.998 5.373 1.00 89.75 73 ASP A CA 1
ATOM 593 C C . ASP A 1 73 ? -10.168 -9.341 4.224 1.00 89.75 73 ASP A C 1
ATOM 595 O O . ASP A 1 73 ? -10.010 -9.921 3.157 1.00 89.75 73 ASP A O 1
ATOM 599 N N . LYS A 1 74 ? -9.532 -8.200 4.489 1.00 85.94 74 LYS A N 1
ATOM 600 C CA . LYS A 1 74 ? -8.769 -7.480 3.463 1.00 85.94 74 LYS A CA 1
ATOM 601 C C . LYS A 1 74 ? -7.466 -8.154 3.033 1.00 85.94 74 LYS A C 1
ATOM 603 O O . LYS A 1 74 ? -6.943 -7.794 1.993 1.00 85.94 74 LYS A O 1
ATOM 608 N N . THR A 1 75 ? -6.911 -9.063 3.836 1.00 87.56 75 THR A N 1
ATOM 609 C CA . THR A 1 75 ? -5.641 -9.746 3.508 1.00 87.56 75 THR A CA 1
ATOM 610 C C . THR A 1 75 ? -5.866 -11.118 2.871 1.00 87.56 75 THR A C 1
ATOM 612 O O . THR A 1 75 ? -5.073 -11.546 2.044 1.00 87.56 75 THR A O 1
ATOM 615 N N . TYR A 1 76 ? -6.915 -11.844 3.275 1.00 87.75 76 TYR A N 1
ATOM 616 C CA . TYR A 1 76 ? -7.130 -13.239 2.864 1.00 87.75 76 TYR A CA 1
ATOM 617 C C . TYR A 1 76 ? -8.542 -13.521 2.332 1.00 87.75 76 TYR A C 1
ATOM 619 O O . TYR A 1 76 ? -8.838 -14.678 2.039 1.00 87.75 76 TYR A O 1
ATOM 627 N N . GLY A 1 77 ? -9.430 -12.522 2.268 1.00 86.25 77 GLY A N 1
ATOM 628 C CA . GLY A 1 77 ? -10.835 -12.703 1.886 1.00 86.25 77 GLY A CA 1
ATOM 629 C C . GLY A 1 77 ? -11.638 -13.552 2.877 1.00 86.25 77 GLY A C 1
ATOM 630 O O . GLY A 1 77 ? -12.604 -14.204 2.490 1.00 86.25 77 GLY A O 1
ATOM 631 N N . LYS A 1 78 ? -11.204 -13.628 4.143 1.00 90.06 78 LYS A N 1
ATOM 632 C CA . LYS A 1 78 ? -11.843 -14.441 5.191 1.00 90.06 78 LYS A CA 1
ATOM 633 C C . LYS A 1 78 ? -12.514 -13.560 6.224 1.00 90.06 78 LYS A C 1
ATOM 635 O O . LYS A 1 78 ? -12.011 -12.489 6.535 1.00 90.06 78 LYS A O 1
ATOM 640 N N . GLU A 1 79 ? -13.569 -14.061 6.854 1.00 88.94 79 GLU A N 1
ATOM 641 C CA . GLU A 1 79 ? -14.260 -13.332 7.915 1.00 88.94 79 GLU A CA 1
ATOM 642 C C . GLU A 1 79 ? -13.283 -12.762 8.967 1.00 88.94 79 GLU A C 1
ATOM 644 O O . GLU A 1 79 ? -12.345 -13.432 9.417 1.00 88.94 79 GLU A O 1
ATOM 649 N N . CYS A 1 80 ? -13.480 -11.489 9.322 1.00 90.56 80 CYS A N 1
ATOM 650 C CA . CYS A 1 80 ? -12.652 -10.772 10.285 1.00 90.56 80 CYS A CA 1
ATOM 651 C C . CYS A 1 80 ? -13.482 -10.401 11.519 1.00 90.56 80 CYS A C 1
ATOM 653 O O . CYS A 1 80 ? -14.250 -9.436 11.461 1.00 90.56 80 CYS A O 1
ATOM 655 N N . PRO A 1 81 ? -13.279 -11.080 12.665 1.00 90.81 81 PRO A N 1
ATOM 656 C CA . PRO A 1 81 ? -14.008 -10.786 13.900 1.00 90.81 81 PRO A CA 1
ATOM 657 C C . PRO A 1 81 ? -13.847 -9.333 14.364 1.00 90.81 81 PRO A C 1
ATOM 659 O O . PRO A 1 81 ? -14.764 -8.744 14.930 1.00 90.81 81 PRO A O 1
ATOM 662 N N . VAL A 1 82 ? -12.685 -8.728 14.091 1.00 89.81 82 VAL A N 1
ATOM 663 C CA . VAL A 1 82 ? -12.407 -7.328 14.440 1.00 89.81 82 VAL A CA 1
ATOM 664 C C . VAL A 1 82 ? -13.196 -6.365 13.554 1.00 89.81 82 VAL A C 1
ATOM 666 O O . VAL A 1 82 ? -13.704 -5.368 14.061 1.00 89.81 82 VAL A O 1
ATOM 669 N N . CYS A 1 83 ? -13.360 -6.662 12.260 1.00 90.69 83 CYS A N 1
ATOM 670 C CA . CYS A 1 83 ? -14.260 -5.893 11.400 1.00 90.69 83 CYS A CA 1
ATOM 671 C C . CYS A 1 83 ? -15.691 -5.950 11.939 1.00 90.69 83 CYS A C 1
ATOM 673 O O . CYS A 1 83 ? -16.287 -4.895 12.147 1.00 90.69 83 CYS A O 1
ATOM 675 N N . SER A 1 84 ? -16.209 -7.153 12.210 1.00 91.81 84 SER A N 1
ATOM 676 C CA . SER A 1 84 ? -17.574 -7.353 12.713 1.00 91.81 84 SER A CA 1
ATOM 677 C C . SER A 1 84 ? -17.814 -6.568 14.006 1.00 91.81 84 SER A C 1
ATOM 679 O O . SER A 1 84 ? -18.733 -5.752 14.066 1.00 91.81 84 SER A O 1
ATOM 681 N N . ALA A 1 85 ? -16.910 -6.686 14.984 1.00 90.94 85 ALA A N 1
ATOM 682 C CA . ALA A 1 85 ? -17.002 -5.953 16.247 1.00 90.94 85 ALA A CA 1
ATOM 683 C C . ALA A 1 85 ? -16.947 -4.422 16.068 1.00 90.94 85 ALA A C 1
ATOM 685 O O . ALA A 1 85 ? -17.674 -3.687 16.739 1.00 90.94 85 ALA A O 1
ATOM 686 N N . ILE A 1 86 ? -16.107 -3.915 15.156 1.00 90.38 86 ILE A N 1
ATOM 687 C CA . ILE A 1 86 ? -16.036 -2.476 14.859 1.00 90.38 86 ILE A CA 1
ATOM 688 C C . ILE A 1 86 ? -17.341 -1.991 14.223 1.00 90.38 86 ILE A C 1
ATOM 690 O O . ILE A 1 86 ? -17.839 -0.929 14.596 1.00 90.38 86 ILE A O 1
ATOM 694 N N . TYR A 1 87 ? -17.905 -2.738 13.272 1.00 90.69 87 TYR A N 1
ATOM 695 C CA . TYR A 1 87 ? -19.148 -2.351 12.604 1.00 90.69 87 TYR A CA 1
ATOM 696 C C . TYR A 1 87 ? -20.343 -2.354 13.557 1.00 90.69 87 TYR A C 1
ATOM 698 O O . TYR A 1 87 ? -21.117 -1.394 13.557 1.00 90.69 87 TYR A O 1
ATOM 706 N N . GLU A 1 88 ? -20.458 -3.374 14.407 1.00 91.44 88 GLU A N 1
ATOM 707 C CA . GLU A 1 88 ? -21.469 -3.426 15.466 1.00 91.44 88 GLU A CA 1
ATOM 708 C C . GLU A 1 88 ? -21.312 -2.259 16.443 1.00 91.44 88 GLU A C 1
ATOM 710 O O . GLU A 1 88 ? -22.279 -1.549 16.722 1.00 91.44 88 GLU A O 1
ATOM 715 N N . GLY A 1 89 ? -20.084 -1.985 16.894 1.00 88.50 89 GLY A N 1
ATOM 716 C CA . GLY A 1 89 ? -19.807 -0.863 17.786 1.00 88.50 89 GLY A CA 1
ATOM 717 C C . GLY A 1 89 ? -20.159 0.495 17.170 1.00 88.50 89 GLY A C 1
ATOM 718 O O . GLY A 1 89 ? -20.708 1.355 17.855 1.00 88.50 89 GLY A O 1
ATOM 719 N N . ILE A 1 90 ? -19.901 0.692 15.871 1.00 89.00 90 ILE A N 1
ATOM 720 C CA . ILE A 1 90 ? -20.293 1.915 15.151 1.00 89.00 90 ILE A CA 1
ATOM 721 C C . ILE A 1 90 ? -21.814 2.035 15.085 1.00 89.00 90 ILE A C 1
ATOM 723 O O . ILE A 1 90 ? -22.342 3.127 15.280 1.00 89.00 90 ILE A O 1
ATOM 727 N N . LYS A 1 91 ? -22.521 0.933 14.812 1.00 91.00 91 LYS A N 1
ATOM 728 C CA . LYS A 1 91 ? -23.986 0.924 14.763 1.00 91.00 91 LYS A CA 1
ATOM 729 C C . LYS A 1 91 ? -24.576 1.339 16.112 1.00 91.00 91 LYS A C 1
ATOM 731 O O . LYS A 1 91 ? -25.355 2.281 16.164 1.00 91.00 91 LYS A O 1
ATOM 736 N N . VAL A 1 92 ? -24.110 0.732 17.204 1.00 91.38 92 VAL A N 1
ATOM 737 C CA . VAL A 1 92 ? -24.552 1.085 18.563 1.00 91.38 92 VAL A CA 1
ATOM 738 C C . VAL A 1 92 ? -24.199 2.535 18.915 1.00 91.38 92 VAL A C 1
ATOM 740 O O . VAL A 1 92 ? -25.003 3.241 19.525 1.00 91.38 92 VAL A O 1
ATOM 743 N N . ALA A 1 93 ? -23.017 3.019 18.522 1.00 89.94 93 ALA A N 1
ATOM 744 C CA . ALA A 1 93 ? -22.621 4.409 18.755 1.00 89.94 93 ALA A CA 1
ATOM 745 C C . ALA A 1 93 ? -23.550 5.404 18.042 1.00 89.94 93 ALA A C 1
ATOM 747 O O . ALA A 1 93 ? -23.901 6.429 18.625 1.00 89.94 93 ALA A O 1
ATOM 748 N N . LYS A 1 94 ? -23.996 5.079 16.821 1.00 88.88 94 LYS A N 1
ATOM 749 C CA . LYS A 1 94 ? -24.990 5.872 16.087 1.00 88.88 94 LYS A CA 1
ATOM 750 C C . LYS A 1 94 ? -26.352 5.848 16.771 1.00 88.88 94 LYS A C 1
ATOM 752 O O . LYS A 1 94 ? -26.927 6.909 16.987 1.00 88.88 94 LYS A O 1
ATOM 757 N N . ASP A 1 95 ? -26.819 4.667 17.171 1.00 89.69 95 ASP A N 1
ATOM 758 C CA . ASP A 1 95 ? -28.122 4.494 17.825 1.00 89.69 95 ASP A CA 1
ATOM 759 C C . ASP A 1 95 ? -28.192 5.230 19.177 1.00 89.69 95 ASP A C 1
ATOM 761 O O . ASP A 1 95 ? -29.245 5.718 19.580 1.00 89.69 95 ASP A O 1
ATOM 765 N N . THR A 1 96 ? -27.056 5.356 19.870 1.00 88.25 96 THR A N 1
ATOM 766 C CA . THR A 1 96 ? -26.938 6.060 21.161 1.00 88.25 96 THR A CA 1
ATOM 767 C C . THR A 1 96 ? -26.543 7.537 21.037 1.00 88.25 96 THR A C 1
ATOM 769 O O . THR A 1 96 ? -26.457 8.229 22.050 1.00 88.25 96 THR A O 1
ATOM 772 N N . GLY A 1 97 ? -26.281 8.038 19.823 1.00 87.25 97 GLY A N 1
ATOM 773 C CA . GLY A 1 97 ? -25.834 9.416 19.581 1.00 87.25 97 GLY A CA 1
ATOM 774 C C . GLY A 1 97 ? -24.411 9.728 20.072 1.00 87.25 97 GLY A C 1
ATOM 775 O O . GLY A 1 97 ? -24.038 10.895 20.207 1.00 87.25 97 GLY A O 1
ATOM 776 N N . ASN A 1 98 ? -23.590 8.711 20.350 1.00 87.50 98 ASN A N 1
ATOM 777 C CA . ASN A 1 98 ? -22.229 8.884 20.854 1.00 87.50 98 ASN A CA 1
ATOM 778 C C . ASN A 1 98 ? -21.221 9.108 19.713 1.00 87.50 98 ASN A C 1
ATOM 780 O O . ASN A 1 98 ? -20.476 8.210 19.308 1.00 87.50 98 ASN A O 1
ATOM 784 N N . LEU A 1 99 ? -21.155 10.355 19.241 1.00 85.56 99 LEU A N 1
ATOM 785 C CA . LEU A 1 99 ? -20.262 10.789 18.157 1.00 85.56 99 LEU A CA 1
ATOM 786 C C . LEU A 1 99 ? -18.771 10.529 18.446 1.00 85.56 99 LEU A C 1
ATOM 788 O O . LEU A 1 99 ? -17.984 10.291 17.527 1.00 85.56 99 LEU A O 1
ATOM 792 N N . GLY A 1 100 ? -18.363 10.562 19.719 1.00 83.50 100 GLY A N 1
ATOM 793 C CA . GLY A 1 100 ? -16.978 10.300 20.119 1.00 83.50 100 GLY A CA 1
ATOM 794 C C . GLY A 1 100 ? -16.573 8.848 19.865 1.00 83.50 100 GLY A C 1
ATOM 795 O O . GLY A 1 100 ? -15.512 8.584 19.293 1.00 83.50 100 GLY A O 1
ATOM 796 N N . MET A 1 101 ? -17.446 7.908 20.234 1.00 82.62 101 MET A N 1
ATOM 797 C CA . MET A 1 101 ? -17.218 6.481 20.017 1.00 82.62 101 MET A CA 1
ATOM 798 C C . MET A 1 101 ? -17.314 6.107 18.536 1.00 82.62 101 MET A C 1
ATOM 800 O O . MET A 1 101 ? -16.486 5.335 18.053 1.00 82.62 101 MET A O 1
ATOM 804 N N . GLU A 1 102 ? -18.246 6.714 17.797 1.00 86.50 102 GLU A N 1
ATOM 805 C CA . GLU A 1 102 ? -18.343 6.543 16.345 1.00 86.50 102 GLU A CA 1
ATOM 806 C C . GLU A 1 102 ? -17.039 6.949 15.648 1.00 86.50 102 GLU A C 1
ATOM 808 O O . GLU A 1 102 ? -16.488 6.181 14.856 1.00 86.50 102 GLU A O 1
ATOM 813 N N . LYS A 1 103 ? -16.500 8.131 15.974 1.00 85.75 103 LYS A N 1
ATOM 814 C CA . LYS A 1 103 ? -15.252 8.621 15.379 1.00 85.75 103 LYS A CA 1
ATOM 815 C C . LYS A 1 103 ? -14.065 7.721 15.722 1.00 85.75 103 LYS A C 1
ATOM 817 O O . LYS A 1 103 ? -13.251 7.430 14.846 1.00 85.75 103 LYS A O 1
ATOM 822 N N . LEU A 1 104 ? -13.963 7.269 16.973 1.00 85.56 104 LEU A N 1
ATOM 823 C CA . LEU A 1 104 ? -12.871 6.406 17.430 1.00 85.56 104 LEU A CA 1
ATOM 824 C C . LEU A 1 104 ? -12.892 5.047 16.718 1.00 85.56 104 LEU A C 1
ATOM 826 O O . LEU A 1 104 ? -11.870 4.613 16.186 1.00 85.56 104 LEU A O 1
ATOM 830 N N . LEU A 1 105 ? -14.060 4.408 16.633 1.00 86.00 105 LEU A N 1
ATOM 831 C CA . LEU A 1 105 ? -14.219 3.142 15.914 1.00 86.00 105 LEU A CA 1
ATOM 832 C C . LEU A 1 105 ? -14.055 3.316 14.399 1.00 86.00 105 LEU A C 1
ATOM 834 O O . LEU A 1 105 ? -13.486 2.453 13.732 1.00 86.00 105 LEU A O 1
ATOM 838 N N . GLY A 1 106 ? -14.471 4.461 13.854 1.00 85.88 106 GLY A N 1
ATOM 839 C CA . GLY A 1 106 ? -14.226 4.834 12.463 1.00 85.88 106 GLY A CA 1
ATOM 840 C C . GLY A 1 106 ? -12.736 4.863 12.113 1.00 85.88 106 GLY A C 1
ATOM 841 O O . GLY A 1 106 ? -12.354 4.371 11.054 1.00 85.88 106 GLY A O 1
ATOM 842 N N . GLN A 1 107 ? -11.887 5.355 13.021 1.00 84.19 107 GLN A N 1
ATOM 843 C CA . GLN A 1 107 ? -10.427 5.339 12.854 1.00 84.19 107 GLN A CA 1
ATOM 844 C C . GLN A 1 107 ? -9.810 3.938 12.982 1.00 84.19 107 GLN A C 1
ATOM 846 O O . GLN A 1 107 ? -8.721 3.713 12.458 1.00 84.19 107 GLN A O 1
ATOM 851 N N . ALA A 1 108 ? -10.485 3.007 13.662 1.00 86.31 108 ALA A N 1
ATOM 852 C CA . ALA A 1 108 ? -10.017 1.632 13.848 1.00 86.31 108 ALA A CA 1
ATOM 853 C C . ALA A 1 108 ? -10.337 0.705 12.659 1.00 86.31 108 ALA A C 1
ATOM 855 O O . ALA A 1 108 ? -9.863 -0.438 12.615 1.00 86.31 108 ALA A O 1
ATOM 856 N N . LYS A 1 109 ? -11.131 1.175 11.685 1.00 87.12 109 LYS A N 1
ATOM 857 C CA . LYS A 1 109 ? -11.432 0.427 10.458 1.00 87.12 109 LYS A CA 1
ATOM 858 C C . LYS A 1 109 ? -10.148 0.020 9.740 1.00 87.12 109 LYS A C 1
ATOM 860 O O . LYS A 1 109 ? -9.183 0.780 9.669 1.00 87.12 109 LYS A O 1
ATOM 865 N N . ALA A 1 110 ? -10.160 -1.178 9.161 1.00 86.88 110 ALA A N 1
ATOM 866 C CA . ALA A 1 110 ? -9.024 -1.643 8.386 1.00 86.88 110 ALA A CA 1
ATOM 867 C C . ALA A 1 110 ? -8.816 -0.760 7.154 1.00 86.88 110 ALA A C 1
ATOM 869 O O . ALA A 1 110 ? -9.735 -0.564 6.353 1.00 86.88 110 ALA A O 1
ATOM 870 N N . SER A 1 111 ? -7.592 -0.277 6.963 1.00 83.19 111 SER A N 1
ATOM 871 C CA . SER A 1 111 ? -7.184 0.353 5.704 1.00 83.19 111 SER A CA 1
ATOM 872 C C . SER A 1 111 ? -6.714 -0.729 4.737 1.00 83.19 111 SER A C 1
ATOM 874 O O . SER A 1 111 ? -5.882 -1.547 5.120 1.00 83.19 111 SER A O 1
ATOM 876 N N . GLY A 1 112 ? -7.264 -0.745 3.518 1.00 84.88 112 GLY A N 1
ATOM 877 C CA . GLY A 1 112 ? -6.790 -1.627 2.449 1.00 84.88 112 GLY A CA 1
ATOM 878 C C . GLY A 1 112 ? -5.488 -1.083 1.874 1.00 84.88 112 GLY A C 1
ATOM 879 O O . GLY A 1 112 ? -5.396 0.107 1.558 1.00 84.88 112 GLY A O 1
ATOM 880 N N . ARG A 1 113 ? -4.474 -1.934 1.813 1.00 91.00 113 ARG A N 1
ATOM 881 C CA . ARG A 1 113 ? -3.147 -1.647 1.285 1.00 91.00 113 ARG A CA 1
ATOM 882 C C . ARG A 1 113 ? -2.771 -2.753 0.319 1.00 91.00 113 ARG A C 1
ATOM 884 O O . ARG A 1 113 ? -3.211 -3.884 0.478 1.00 91.00 113 ARG A O 1
ATOM 891 N N . VAL A 1 114 ? -1.918 -2.419 -0.630 1.00 92.62 114 VAL A N 1
ATOM 892 C CA . VAL A 1 114 ? -1.360 -3.385 -1.568 1.00 92.62 114 VAL A CA 1
ATOM 893 C C . VAL A 1 114 ? 0.147 -3.404 -1.371 1.00 92.62 114 VAL A C 1
ATOM 895 O O . VAL A 1 114 ? 0.784 -2.354 -1.297 1.00 92.62 114 VAL A O 1
ATOM 898 N N . LEU A 1 115 ? 0.716 -4.591 -1.208 1.00 92.44 115 LEU A N 1
ATOM 899 C CA . LEU A 1 115 ? 2.151 -4.796 -1.078 1.00 92.44 115 LEU A CA 1
ATOM 900 C C . LEU A 1 115 ? 2.716 -5.185 -2.437 1.00 92.44 115 LEU A C 1
ATOM 902 O O . LEU A 1 115 ? 2.235 -6.129 -3.057 1.00 92.44 115 LEU A O 1
ATOM 906 N N . VAL A 1 116 ? 3.757 -4.479 -2.869 1.00 92.75 116 VAL A N 1
ATOM 907 C CA . VAL A 1 116 ? 4.477 -4.773 -4.113 1.00 92.75 116 VAL A CA 1
ATOM 908 C C . VAL A 1 116 ? 5.971 -4.865 -3.844 1.00 92.75 116 VAL A C 1
ATOM 910 O O . VAL A 1 116 ? 6.498 -4.184 -2.959 1.00 92.75 116 VAL A O 1
ATOM 913 N N . ASN A 1 117 ? 6.670 -5.688 -4.621 1.00 91.88 117 ASN A N 1
ATOM 914 C CA . ASN A 1 117 ? 8.127 -5.651 -4.657 1.00 91.88 117 ASN A CA 1
ATOM 915 C C . ASN A 1 117 ? 8.566 -4.526 -5.587 1.00 91.88 117 ASN A C 1
ATOM 917 O O . ASN A 1 117 ? 8.096 -4.436 -6.719 1.00 91.88 117 ASN A O 1
ATOM 921 N N . ALA A 1 118 ? 9.459 -3.661 -5.118 1.00 92.38 118 ALA A N 1
ATOM 922 C CA . ALA A 1 118 ? 9.881 -2.514 -5.901 1.00 92.38 118 ALA A CA 1
ATOM 923 C C . ALA A 1 118 ? 11.304 -2.046 -5.581 1.00 92.38 118 ALA A C 1
ATOM 925 O O . ALA A 1 118 ? 11.889 -2.402 -4.556 1.00 92.38 118 ALA A O 1
ATOM 926 N N . LEU A 1 119 ? 11.845 -1.206 -6.463 1.00 91.56 119 LEU A N 1
ATOM 927 C CA . LEU A 1 119 ? 13.076 -0.448 -6.247 1.00 91.56 119 LEU A CA 1
ATOM 928 C C . LEU A 1 119 ? 12.727 1.012 -5.965 1.00 91.56 119 LEU A C 1
ATOM 930 O O . LEU A 1 119 ? 12.077 1.670 -6.777 1.00 91.56 119 LEU A O 1
ATOM 934 N N . MET A 1 120 ? 13.193 1.534 -4.833 1.00 91.75 120 MET A N 1
ATOM 935 C CA . MET A 1 120 ? 13.038 2.947 -4.482 1.00 91.75 120 MET A CA 1
ATOM 936 C C . MET A 1 120 ? 14.225 3.732 -5.039 1.00 91.75 120 MET A C 1
ATOM 938 O O . MET A 1 120 ? 15.290 3.762 -4.420 1.00 91.75 120 MET A O 1
ATOM 942 N N . ARG A 1 121 ? 14.057 4.364 -6.203 1.00 90.31 121 ARG A N 1
ATOM 943 C CA . ARG A 1 121 ? 15.155 5.006 -6.949 1.00 90.31 121 A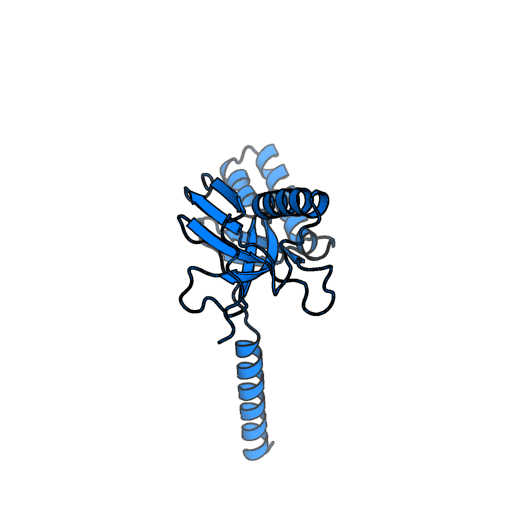RG A CA 1
ATOM 944 C C . ARG A 1 121 ? 15.745 6.223 -6.248 1.00 90.31 121 ARG A C 1
ATOM 946 O O . ARG A 1 121 ? 16.939 6.462 -6.365 1.00 90.31 121 ARG A O 1
ATOM 953 N N . ASP A 1 122 ? 14.933 6.932 -5.474 1.00 87.25 122 ASP A N 1
ATOM 954 C CA . ASP A 1 122 ? 15.383 8.089 -4.691 1.00 87.25 122 ASP A CA 1
ATOM 955 C C . ASP A 1 122 ? 15.920 7.697 -3.296 1.00 87.25 122 ASP A C 1
ATOM 957 O O . ASP A 1 122 ? 16.179 8.560 -2.458 1.00 87.25 122 ASP A O 1
ATOM 961 N N . SER A 1 123 ? 16.050 6.398 -2.996 1.00 86.38 123 SER A N 1
ATOM 962 C CA . SER A 1 123 ? 16.577 5.929 -1.708 1.00 86.38 123 SER A CA 1
ATOM 963 C C . SER A 1 123 ? 18.106 5.838 -1.692 1.00 86.38 123 SER A C 1
ATOM 965 O O . SER A 1 123 ? 18.759 5.844 -2.732 1.00 86.38 123 SER A O 1
ATOM 967 N N . ALA A 1 124 ? 18.684 5.687 -0.495 1.00 85.56 124 ALA A N 1
ATOM 968 C CA . ALA A 1 124 ? 20.122 5.462 -0.326 1.00 85.56 124 ALA A CA 1
ATOM 969 C C . ALA A 1 124 ? 20.619 4.153 -0.978 1.00 85.56 124 ALA A C 1
ATOM 971 O O . ALA A 1 124 ? 21.79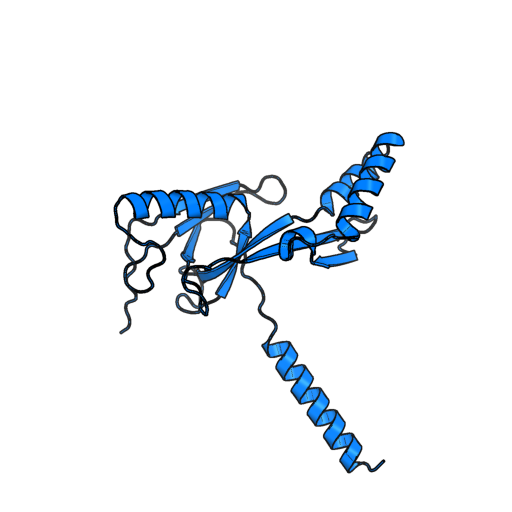8 4.039 -1.299 1.00 85.56 124 ALA A O 1
ATOM 972 N N . GLU A 1 125 ? 19.732 3.173 -1.180 1.00 87.00 125 GLU A N 1
ATOM 973 C CA . GLU A 1 125 ? 20.037 1.874 -1.792 1.00 87.00 125 GLU A CA 1
ATOM 974 C C . GLU A 1 125 ? 19.119 1.635 -3.016 1.00 87.00 125 GLU A C 1
ATOM 976 O O . GLU A 1 125 ? 18.228 0.784 -2.972 1.00 87.00 125 GLU A O 1
ATOM 981 N N . PRO A 1 126 ? 19.309 2.356 -4.140 1.00 87.50 126 PRO A N 1
ATOM 982 C CA . PRO A 1 126 ? 18.330 2.443 -5.235 1.00 87.50 126 PRO A CA 1
ATOM 983 C C . PRO A 1 126 ? 18.145 1.169 -6.072 1.00 87.50 126 PRO A C 1
ATOM 985 O O . PRO A 1 126 ? 17.232 1.096 -6.896 1.00 87.50 126 PRO A O 1
ATOM 988 N N . ASN A 1 127 ? 19.011 0.173 -5.879 1.00 86.75 127 ASN A N 1
ATOM 989 C CA . ASN A 1 127 ? 18.968 -1.123 -6.562 1.00 86.75 127 ASN A CA 1
ATOM 990 C C . ASN A 1 127 ? 18.606 -2.278 -5.620 1.00 86.75 127 ASN A C 1
ATOM 992 O O . ASN A 1 127 ? 18.648 -3.435 -6.027 1.00 86.75 127 ASN A O 1
ATOM 996 N N . LYS A 1 128 ? 18.263 -1.986 -4.361 1.00 89.12 128 LYS A N 1
ATOM 997 C CA . LYS A 1 128 ? 17.846 -3.001 -3.398 1.00 89.12 128 LYS A CA 1
ATOM 998 C C . LYS A 1 128 ? 16.333 -3.206 -3.476 1.00 89.12 128 LYS A C 1
ATOM 1000 O O . LYS A 1 128 ? 15.595 -2.247 -3.244 1.00 89.12 128 LYS A O 1
ATOM 1005 N N . PRO A 1 129 ? 15.860 -4.434 -3.753 1.00 89.75 129 PRO A N 1
ATOM 1006 C CA . PRO A 1 129 ? 14.443 -4.753 -3.678 1.00 89.75 129 PRO A CA 1
ATOM 1007 C C . PRO A 1 129 ? 13.905 -4.530 -2.268 1.00 89.75 129 PRO A C 1
ATOM 1009 O O . PRO A 1 129 ? 14.478 -5.001 -1.282 1.00 89.75 129 PRO A O 1
ATOM 1012 N N . VAL A 1 130 ? 12.790 -3.817 -2.183 1.00 91.69 130 VAL A N 1
ATOM 1013 C CA . VAL A 1 130 ? 12.052 -3.579 -0.945 1.00 91.69 130 VAL A CA 1
ATOM 1014 C C . VAL A 1 130 ? 10.572 -3.860 -1.165 1.00 91.69 130 VAL A C 1
ATOM 1016 O O . VAL A 1 130 ? 10.054 -3.708 -2.270 1.00 91.69 130 VAL A O 1
ATOM 1019 N N . VAL A 1 131 ? 9.881 -4.248 -0.095 1.00 91.88 131 VAL A N 1
ATOM 1020 C CA . VAL A 1 131 ? 8.418 -4.334 -0.104 1.00 91.88 131 VAL A CA 1
ATOM 1021 C C . VAL A 1 131 ? 7.868 -2.933 0.126 1.00 91.88 131 VAL A C 1
ATOM 1023 O O . VAL A 1 131 ? 8.185 -2.314 1.144 1.00 91.88 131 VAL A O 1
ATOM 1026 N N . VAL A 1 132 ? 7.056 -2.430 -0.796 1.00 93.12 132 VAL A N 1
ATOM 1027 C CA . VAL A 1 132 ? 6.405 -1.120 -0.688 1.00 93.12 132 VAL A CA 1
ATOM 1028 C C . VAL A 1 132 ? 4.928 -1.308 -0.364 1.00 93.12 132 VAL A C 1
ATOM 1030 O O . VAL A 1 132 ? 4.245 -2.112 -0.989 1.00 93.12 132 VAL A O 1
ATOM 1033 N N . GLU A 1 133 ? 4.443 -0.556 0.625 1.00 92.88 133 GLU A N 1
ATOM 1034 C CA . GLU A 1 133 ? 3.029 -0.491 1.001 1.00 92.88 133 GLU A CA 1
ATOM 1035 C C . GLU A 1 133 ? 2.334 0.642 0.231 1.00 92.88 133 GLU A C 1
ATOM 1037 O O . GLU A 1 133 ? 2.564 1.827 0.498 1.00 92.88 133 GLU A O 1
ATOM 1042 N N . LEU A 1 134 ? 1.455 0.275 -0.700 1.00 92.94 134 LEU A N 1
ATOM 1043 C CA . LEU A 1 134 ? 0.665 1.186 -1.522 1.00 92.94 134 LEU A CA 1
ATOM 1044 C C . LEU A 1 134 ? -0.741 1.388 -0.928 1.00 92.94 134 LEU A C 1
ATOM 1046 O O . LEU A 1 134 ? -1.392 0.426 -0.516 1.00 92.94 134 LEU A O 1
ATOM 1050 N N . PRO A 1 135 ? -1.258 2.628 -0.863 1.00 91.31 135 PRO A N 1
ATOM 1051 C CA . PRO A 1 135 ? -2.700 2.862 -0.780 1.00 91.31 135 PRO A CA 1
ATOM 1052 C C . PRO A 1 135 ? -3.426 2.257 -1.992 1.00 91.31 135 PRO A C 1
ATOM 1054 O O . PRO A 1 135 ? -2.896 2.340 -3.095 1.00 91.31 135 PRO A O 1
ATOM 1057 N N . ALA A 1 136 ? -4.648 1.743 -1.802 1.00 90.00 136 ALA A N 1
ATOM 1058 C CA . ALA A 1 136 ? -5.453 1.163 -2.886 1.00 90.00 136 ALA A CA 1
ATOM 1059 C C . ALA A 1 136 ? -5.565 2.093 -4.109 1.00 90.00 136 ALA A C 1
ATOM 1061 O O . ALA A 1 136 ? -5.153 1.712 -5.191 1.00 90.00 136 ALA A O 1
ATOM 1062 N N . GLY A 1 137 ? -5.944 3.363 -3.918 1.00 91.12 137 GLY A N 1
ATOM 1063 C CA . GLY A 1 137 ? -6.065 4.299 -5.045 1.00 91.12 137 GLY A CA 1
ATOM 1064 C C . GLY A 1 137 ? -4.753 4.593 -5.788 1.00 91.12 137 GLY A C 1
ATOM 1065 O O . GLY A 1 137 ? -4.778 4.875 -6.977 1.00 91.12 137 GLY A O 1
ATOM 1066 N N . VAL A 1 138 ? -3.594 4.493 -5.120 1.00 93.44 138 VAL A N 1
ATOM 1067 C CA . VAL A 1 138 ? -2.291 4.613 -5.805 1.00 93.44 138 VAL A CA 1
ATOM 1068 C C . VAL A 1 138 ? -2.027 3.383 -6.660 1.00 93.44 138 VAL A C 1
ATOM 1070 O O . VAL A 1 138 ? -1.510 3.519 -7.762 1.00 93.44 138 VAL A O 1
ATOM 1073 N N . PHE A 1 139 ? -2.365 2.201 -6.146 1.00 93.69 139 PHE A N 1
ATOM 1074 C CA . PHE A 1 139 ? -2.253 0.961 -6.899 1.00 93.69 139 PHE A CA 1
ATOM 1075 C C . PHE A 1 139 ? -3.179 0.974 -8.119 1.00 93.69 139 PHE A C 1
ATOM 1077 O O . PHE A 1 139 ? -2.693 0.729 -9.215 1.00 93.69 139 PHE A O 1
ATOM 1084 N N . ASP A 1 140 ? -4.444 1.371 -7.958 1.00 93.75 140 ASP A N 1
ATOM 1085 C CA . ASP A 1 140 ? -5.403 1.491 -9.065 1.00 93.75 140 ASP A CA 1
ATOM 1086 C C . ASP A 1 140 ? -4.863 2.426 -10.159 1.00 93.75 140 ASP A C 1
ATOM 1088 O O . ASP A 1 140 ? -4.753 2.034 -11.316 1.00 93.75 140 ASP A O 1
ATOM 1092 N N . SER A 1 141 ? -4.379 3.618 -9.782 1.00 93.75 141 SER A N 1
ATOM 1093 C CA . SER A 1 141 ? -3.759 4.547 -10.739 1.00 93.75 141 SER A CA 1
ATOM 1094 C C . SER A 1 141 ? -2.504 3.980 -11.412 1.00 93.75 141 SER A C 1
ATOM 1096 O O . SER A 1 141 ? -2.226 4.315 -12.558 1.00 93.75 141 SER A O 1
ATOM 1098 N N . MET A 1 142 ? -1.710 3.155 -10.721 1.00 93.44 142 MET A N 1
ATOM 1099 C CA . MET A 1 142 ? -0.564 2.481 -11.343 1.00 93.44 142 MET A CA 1
ATOM 1100 C C . MET A 1 142 ? -1.024 1.435 -12.355 1.00 93.44 142 MET A C 1
ATOM 1102 O O . MET A 1 142 ? -0.461 1.384 -13.444 1.00 93.44 142 MET A O 1
ATOM 1106 N N . VAL A 1 143 ? -2.037 0.634 -12.018 1.00 92.44 143 VAL A N 1
ATOM 1107 C CA . VAL A 1 143 ? -2.614 -0.372 -12.918 1.00 92.44 143 VAL A CA 1
ATOM 1108 C C . VAL A 1 143 ? -3.191 0.296 -14.162 1.00 92.44 143 VAL A C 1
ATOM 1110 O O . VAL A 1 143 ? -2.858 -0.132 -15.261 1.00 92.44 143 VAL A O 1
ATOM 1113 N N . ASP A 1 144 ? -3.942 1.389 -14.016 1.00 93.56 144 ASP A N 1
ATOM 1114 C CA . ASP A 1 144 ? -4.484 2.144 -15.153 1.00 93.56 144 ASP A CA 1
ATOM 1115 C C . ASP A 1 144 ? -3.372 2.583 -16.119 1.00 93.56 144 ASP A C 1
ATOM 1117 O O . ASP A 1 144 ? -3.480 2.415 -17.331 1.00 93.56 144 ASP A O 1
ATOM 1121 N N . GLN A 1 145 ? -2.259 3.096 -15.585 1.00 90.88 145 GLN A N 1
ATOM 1122 C CA . GLN A 1 145 ? -1.098 3.465 -16.397 1.00 90.88 145 GLN A CA 1
ATOM 1123 C C . GLN A 1 145 ? -0.439 2.240 -17.046 1.00 90.88 145 GLN A C 1
ATOM 1125 O O . GLN A 1 145 ? -0.075 2.299 -18.215 1.00 90.88 145 GLN A O 1
ATOM 1130 N N . MET A 1 146 ? -0.299 1.120 -16.330 1.00 90.44 146 MET A N 1
ATOM 1131 C CA . MET A 1 146 ? 0.229 -0.122 -16.908 1.00 90.44 146 MET A CA 1
ATOM 1132 C C . MET A 1 146 ? -0.630 -0.616 -18.071 1.00 90.44 146 MET A C 1
ATOM 1134 O O . MET A 1 146 ? -0.074 -1.016 -19.088 1.00 90.44 146 MET A O 1
ATOM 1138 N N . MET A 1 147 ? -1.959 -0.555 -17.950 1.00 90.56 147 MET A N 1
ATOM 1139 C CA . MET A 1 147 ? -2.876 -0.965 -19.016 1.00 90.56 147 MET A CA 1
ATOM 1140 C C . MET A 1 147 ? -2.717 -0.096 -20.266 1.00 90.56 147 MET A C 1
ATOM 1142 O O . MET A 1 147 ? -2.608 -0.641 -21.358 1.00 90.56 147 MET A O 1
ATOM 1146 N N . VAL A 1 148 ? -2.602 1.229 -20.109 1.00 90.94 148 VAL A N 1
ATOM 1147 C CA . VAL A 1 148 ? -2.368 2.150 -21.239 1.00 90.94 148 VAL A CA 1
ATOM 1148 C C . VAL A 1 148 ? -1.096 1.787 -22.010 1.00 90.94 148 VAL A C 1
ATOM 1150 O O . VAL A 1 148 ? -1.119 1.724 -23.234 1.00 90.94 148 VAL A O 1
ATOM 1153 N N . TYR A 1 149 ? 0.009 1.513 -21.315 1.00 88.44 149 TYR A N 1
ATOM 1154 C CA . TYR A 1 149 ? 1.269 1.152 -21.975 1.00 88.44 149 TYR A CA 1
ATOM 1155 C C . TYR A 1 149 ? 1.222 -0.249 -22.597 1.00 88.44 149 TYR A C 1
ATOM 1157 O O . TYR A 1 149 ? 1.778 -0.456 -23.673 1.00 88.44 149 TYR A O 1
ATOM 1165 N N . LEU A 1 150 ? 0.526 -1.199 -21.964 1.00 89.19 150 LEU A N 1
ATOM 1166 C CA . LEU A 1 150 ? 0.326 -2.533 -22.530 1.00 89.19 150 LEU A CA 1
ATOM 1167 C C . LEU A 1 150 ? -0.481 -2.485 -23.833 1.00 89.19 150 LEU A C 1
ATOM 1169 O O . LEU A 1 150 ? -0.136 -3.202 -24.772 1.00 89.19 150 LEU A O 1
ATOM 1173 N N . ASP A 1 151 ? -1.497 -1.621 -23.921 1.00 90.81 151 ASP A N 1
ATOM 1174 C CA . ASP A 1 151 ? -2.259 -1.387 -25.157 1.00 90.81 151 ASP A CA 1
ATOM 1175 C C . ASP A 1 151 ? -1.374 -0.806 -26.281 1.00 90.81 151 ASP A C 1
ATOM 1177 O O . ASP A 1 151 ? -1.621 -1.055 -27.463 1.00 90.81 151 ASP A O 1
ATOM 1181 N N . GLU A 1 152 ? -0.303 -0.089 -25.923 1.00 88.00 152 GLU A N 1
ATOM 1182 C CA . GLU A 1 152 ? 0.735 0.404 -26.843 1.00 88.00 152 GLU A CA 1
ATOM 1183 C C . GLU A 1 152 ? 1.858 -0.622 -27.114 1.00 88.00 152 GLU A C 1
ATOM 1185 O O . GLU A 1 152 ? 2.739 -0.376 -27.940 1.00 88.00 152 GLU A O 1
ATOM 1190 N N . GLY A 1 153 ? 1.813 -1.797 -26.475 1.00 84.75 153 GLY A N 1
ATOM 1191 C CA . GLY A 1 153 ? 2.784 -2.883 -26.645 1.00 84.75 153 GLY A CA 1
ATOM 1192 C C . GLY A 1 153 ? 4.019 -2.803 -25.739 1.00 84.75 153 GLY A C 1
ATOM 1193 O O . GLY A 1 153 ? 4.983 -3.531 -25.976 1.00 84.75 153 GLY A O 1
ATOM 1194 N N . GLU A 1 154 ? 3.998 -1.957 -24.708 1.00 84.50 154 GLU A N 1
ATOM 1195 C CA . GLU A 1 154 ? 5.101 -1.742 -23.767 1.00 84.50 154 GLU A CA 1
ATOM 1196 C C . GLU A 1 154 ? 4.792 -2.328 -22.377 1.00 84.50 154 GLU A C 1
ATOM 1198 O O . GLU A 1 154 ? 3.741 -2.088 -21.781 1.00 84.50 154 GLU A O 1
ATOM 1203 N N . GLU A 1 155 ? 5.741 -3.074 -21.806 1.00 84.56 155 GLU A N 1
ATOM 1204 C CA . GLU A 1 155 ? 5.598 -3.687 -20.478 1.00 84.56 155 GLU A CA 1
ATOM 1205 C C . GLU A 1 155 ? 6.330 -2.860 -19.402 1.00 84.56 155 GLU A C 1
ATOM 1207 O O . GLU A 1 155 ? 7.551 -2.951 -19.237 1.00 84.56 155 GLU A O 1
ATOM 1212 N N . ILE A 1 156 ? 5.585 -2.083 -18.604 1.00 83.25 156 ILE A N 1
ATOM 1213 C CA . ILE A 1 156 ? 6.169 -1.201 -17.572 1.00 83.25 156 ILE A CA 1
ATOM 1214 C C . ILE A 1 156 ? 6.955 -1.968 -16.498 1.00 83.25 156 ILE A C 1
ATOM 1216 O O . ILE A 1 156 ? 7.958 -1.462 -15.993 1.00 83.25 156 ILE A O 1
ATOM 1220 N N . THR A 1 157 ? 6.521 -3.174 -16.134 1.00 82.31 157 THR A N 1
ATOM 1221 C CA . THR A 1 157 ? 7.144 -3.988 -15.078 1.00 82.31 157 THR A CA 1
ATOM 1222 C C . THR A 1 157 ? 8.382 -4.749 -15.540 1.00 82.31 157 THR A C 1
ATOM 1224 O O . THR A 1 157 ? 9.020 -5.420 -14.725 1.00 82.31 157 THR A O 1
ATOM 1227 N N . ASN A 1 158 ? 8.756 -4.649 -16.819 1.00 82.50 158 ASN A N 1
ATOM 1228 C CA . ASN A 1 158 ? 9.881 -5.394 -17.357 1.00 82.50 158 ASN A CA 1
ATOM 1229 C C . ASN A 1 158 ? 11.192 -5.031 -16.621 1.00 82.50 158 ASN A C 1
ATOM 1231 O O . ASN A 1 158 ? 11.583 -3.859 -16.583 1.00 82.50 158 ASN A O 1
ATOM 1235 N N . PRO A 1 159 ? 11.933 -6.001 -16.055 1.00 78.31 159 PRO A N 1
ATOM 1236 C CA . PRO A 1 159 ? 13.156 -5.702 -15.309 1.00 78.31 159 PRO A CA 1
ATOM 1237 C C . PRO A 1 159 ? 14.245 -4.992 -16.129 1.00 78.31 159 PRO A C 1
ATOM 1239 O O . PRO A 1 159 ? 15.042 -4.237 -15.562 1.00 78.31 159 PRO A O 1
ATOM 1242 N N . ALA A 1 160 ? 14.294 -5.237 -17.443 1.00 78.31 160 ALA A N 1
ATOM 1243 C CA . ALA A 1 160 ? 15.316 -4.705 -18.338 1.00 78.31 160 ALA A CA 1
ATOM 1244 C C . ALA A 1 160 ? 14.905 -3.367 -18.974 1.00 78.31 160 ALA A C 1
ATOM 1246 O O . ALA A 1 160 ? 15.692 -2.418 -18.937 1.00 78.31 160 ALA A O 1
ATOM 1247 N N . SER A 1 161 ? 13.691 -3.289 -19.527 1.00 79.62 161 SER A N 1
ATOM 1248 C CA . SER A 1 161 ? 13.207 -2.150 -20.327 1.00 79.62 161 SER A CA 1
ATOM 1249 C C . SER A 1 161 ? 12.068 -1.350 -19.688 1.00 79.62 161 SER A C 1
ATOM 1251 O O . SER A 1 161 ? 11.623 -0.373 -20.277 1.00 79.62 161 SER A O 1
ATOM 1253 N N . GLY A 1 162 ? 11.610 -1.732 -18.495 1.00 81.06 162 GLY A N 1
ATOM 1254 C CA . GLY A 1 162 ? 10.459 -1.121 -17.839 1.00 81.06 162 GLY A CA 1
ATOM 1255 C C . GLY A 1 162 ? 10.674 0.320 -17.373 1.00 81.06 162 GLY A C 1
ATOM 1256 O O . GLY A 1 162 ? 11.799 0.836 -17.301 1.00 81.06 162 GLY A O 1
ATOM 1257 N N . TYR A 1 163 ? 9.567 0.954 -16.993 1.00 87.44 163 TYR A N 1
ATOM 1258 C CA . TYR A 1 163 ? 9.513 2.360 -16.601 1.00 87.44 163 TYR A CA 1
ATOM 1259 C C . TYR A 1 163 ? 9.414 2.523 -15.082 1.00 87.44 163 TYR A C 1
ATOM 1261 O O . TYR A 1 163 ? 8.974 1.637 -14.347 1.00 87.44 163 TYR A O 1
ATOM 1269 N N . ASP A 1 164 ? 9.834 3.690 -14.598 1.00 91.44 164 ASP A N 1
ATOM 1270 C CA . ASP A 1 164 ? 9.648 4.073 -13.200 1.00 91.44 164 ASP A CA 1
ATOM 1271 C C . ASP A 1 164 ? 8.354 4.873 -13.049 1.00 91.44 164 ASP A C 1
ATOM 1273 O O . ASP A 1 164 ? 8.039 5.719 -13.880 1.00 91.44 164 ASP A O 1
ATOM 1277 N N . PHE A 1 165 ? 7.643 4.686 -11.943 1.00 92.94 165 PHE A N 1
ATOM 1278 C CA . PHE A 1 165 ? 6.555 5.567 -11.539 1.00 92.94 165 PHE A CA 1
ATOM 1279 C C . PHE A 1 165 ? 7.085 6.708 -10.679 1.00 92.94 165 PHE A C 1
ATOM 1281 O O . PHE A 1 165 ? 7.943 6.522 -9.815 1.00 92.94 165 PHE A O 1
ATOM 1288 N N . ILE A 1 166 ? 6.520 7.892 -10.871 1.00 93.56 166 ILE A N 1
ATOM 1289 C CA . ILE A 1 166 ? 6.693 9.059 -10.018 1.00 93.56 166 ILE A CA 1
ATOM 1290 C C . ILE A 1 166 ? 5.420 9.200 -9.191 1.00 93.56 166 ILE A C 1
ATOM 1292 O O . ILE A 1 166 ? 4.363 9.556 -9.709 1.00 93.56 166 ILE A O 1
ATOM 1296 N N . VAL A 1 167 ? 5.534 8.947 -7.891 1.00 94.12 167 VAL A N 1
ATOM 1297 C CA . VAL A 1 167 ? 4.452 9.133 -6.925 1.00 94.12 167 VAL A CA 1
ATOM 1298 C C . VAL A 1 167 ? 4.723 10.395 -6.122 1.00 94.12 167 VAL A C 1
ATOM 1300 O O . VAL A 1 167 ? 5.674 10.450 -5.337 1.00 94.12 167 VAL A O 1
ATOM 1303 N N . THR A 1 168 ? 3.889 11.418 -6.294 1.00 93.62 168 THR A N 1
ATOM 1304 C CA . THR A 1 168 ? 3.962 12.628 -5.469 1.00 93.62 168 THR A CA 1
ATOM 1305 C C . THR A 1 168 ? 2.948 12.528 -4.347 1.00 93.62 168 THR A C 1
ATOM 1307 O O . THR A 1 168 ? 1.754 12.406 -4.603 1.00 93.62 168 THR A O 1
ATOM 1310 N N . LYS A 1 169 ? 3.432 12.593 -3.107 1.00 93.38 169 LYS A N 1
ATOM 1311 C CA . LYS A 1 169 ? 2.609 12.609 -1.901 1.00 93.38 169 LYS A CA 1
ATOM 1312 C C . LYS A 1 169 ? 2.585 14.010 -1.302 1.00 93.38 169 LYS A C 1
ATOM 1314 O O . LYS A 1 169 ? 3.635 14.532 -0.916 1.00 93.38 169 LYS A O 1
ATOM 1319 N N . THR A 1 170 ? 1.395 14.579 -1.167 1.00 90.69 170 THR A N 1
ATOM 1320 C CA . THR A 1 170 ? 1.148 15.879 -0.528 1.00 90.69 170 THR A CA 1
ATOM 1321 C C . THR A 1 170 ? 0.216 15.715 0.671 1.00 90.69 170 THR A C 1
ATOM 1323 O O . THR A 1 170 ? -0.534 14.746 0.767 1.00 90.69 170 THR A O 1
ATOM 1326 N N . GLY A 1 171 ? 0.306 16.638 1.631 1.00 86.69 171 GLY A N 1
ATOM 1327 C CA . GLY A 1 171 ? -0.519 16.615 2.840 1.00 86.69 171 GLY A CA 1
ATOM 1328 C C . GLY A 1 171 ? -0.139 15.539 3.865 1.00 86.69 171 GLY A C 1
ATOM 1329 O O . GLY A 1 171 ? 0.921 14.905 3.800 1.00 86.69 171 GLY A O 1
ATOM 1330 N N . SER A 1 172 ? -0.989 15.379 4.882 1.00 78.75 172 SER A N 1
ATOM 1331 C CA . SER A 1 172 ? -0.792 14.405 5.958 1.00 78.75 172 SER A CA 1
ATOM 1332 C C . SER A 1 172 ? -2.118 13.994 6.597 1.00 78.75 172 SER A C 1
ATOM 1334 O O . SER A 1 172 ? -3.071 14.766 6.628 1.00 78.75 172 SER A O 1
ATOM 1336 N N . GLY A 1 173 ? -2.182 12.778 7.143 1.00 74.25 173 GLY A N 1
ATOM 1337 C CA . GLY A 1 173 ? -3.397 12.283 7.787 1.00 74.25 173 GLY A CA 1
ATOM 1338 C C . GLY A 1 173 ? -4.530 12.077 6.781 1.00 74.25 173 GLY A C 1
ATOM 1339 O O . GLY A 1 173 ? -4.344 11.360 5.799 1.00 74.25 173 GLY A O 1
ATOM 1340 N N . ILE A 1 174 ? -5.692 12.675 7.053 1.00 70.62 174 ILE A N 1
ATOM 1341 C CA . ILE A 1 174 ? -6.889 12.570 6.202 1.00 70.62 174 ILE A CA 1
ATOM 1342 C C . ILE A 1 174 ? -6.710 13.354 4.895 1.00 70.62 174 ILE A C 1
ATOM 1344 O O . ILE A 1 174 ? -7.158 12.885 3.857 1.00 70.62 174 ILE A O 1
ATOM 1348 N N . ASP A 1 175 ? -5.962 14.457 4.924 1.00 79.69 175 ASP A N 1
ATOM 1349 C CA . ASP A 1 175 ? -5.727 15.332 3.767 1.00 79.69 175 ASP A CA 1
ATOM 1350 C C . ASP A 1 175 ? -4.523 14.865 2.929 1.00 79.69 175 ASP A C 1
ATOM 1352 O O . ASP A 1 175 ? -3.804 15.669 2.341 1.00 79.69 175 ASP A O 1
ATOM 1356 N N . THR A 1 176 ? -4.218 13.562 2.955 1.00 85.56 176 THR A N 1
ATOM 1357 C CA . THR A 1 176 ? -3.108 13.014 2.168 1.00 85.56 176 THR A CA 1
ATOM 1358 C C . THR A 1 176 ? -3.581 12.754 0.749 1.00 85.56 176 THR A C 1
ATOM 1360 O O . THR A 1 176 ? -4.445 11.907 0.529 1.00 85.56 176 THR A O 1
ATOM 1363 N N . GLU A 1 177 ? -2.939 13.405 -0.209 1.00 89.00 177 GLU A N 1
ATOM 1364 C CA . GLU A 1 177 ? -3.196 13.221 -1.630 1.00 89.00 177 GLU A CA 1
ATOM 1365 C C . GLU A 1 177 ? -2.004 12.556 -2.312 1.00 89.00 177 GLU A C 1
ATOM 1367 O O . GLU A 1 177 ? -0.844 12.700 -1.906 1.00 89.00 177 GLU A O 1
ATOM 1372 N N . TYR A 1 178 ? -2.314 11.806 -3.364 1.00 91.44 178 TYR A N 1
ATOM 1373 C CA . TYR A 1 178 ? -1.335 11.122 -4.187 1.00 91.44 178 TYR A CA 1
ATOM 1374 C C . TYR A 1 178 ? -1.595 11.443 -5.652 1.00 91.44 178 TYR A C 1
ATOM 1376 O O . TYR A 1 178 ? -2.729 11.365 -6.112 1.00 91.44 178 TYR A O 1
ATOM 1384 N N . SER A 1 179 ? -0.532 11.753 -6.387 1.00 92.75 179 SER A N 1
ATOM 1385 C CA . SER A 1 179 ? -0.540 11.740 -7.851 1.00 92.75 179 SER A CA 1
ATOM 1386 C C . SER A 1 179 ? 0.479 10.730 -8.354 1.00 92.75 179 SER A C 1
ATOM 1388 O O . SER A 1 179 ? 1.571 10.608 -7.790 1.00 92.75 179 SER A O 1
ATOM 1390 N N . VAL A 1 180 ? 0.101 9.994 -9.395 1.00 94.19 180 VAL A N 1
ATOM 1391 C CA . VAL A 1 180 ? 0.910 8.948 -10.021 1.00 94.19 180 VAL A CA 1
ATOM 1392 C C . VAL A 1 180 ? 1.125 9.331 -11.477 1.00 94.19 180 VAL A C 1
ATOM 1394 O O . VAL A 1 180 ? 0.178 9.690 -12.169 1.00 94.19 180 VAL A O 1
ATOM 1397 N N . ALA A 1 181 ? 2.371 9.269 -11.929 1.00 91.94 181 ALA A N 1
ATOM 1398 C CA . ALA A 1 181 ? 2.742 9.455 -13.326 1.00 91.94 181 ALA A CA 1
ATOM 1399 C C . ALA A 1 181 ? 3.836 8.457 -13.706 1.00 91.94 181 ALA A C 1
ATOM 1401 O O . ALA A 1 181 ? 4.615 8.044 -12.845 1.00 91.94 181 ALA A O 1
ATOM 1402 N N . VAL A 1 182 ? 3.936 8.099 -14.982 1.00 89.56 182 VAL A N 1
ATOM 1403 C CA . VAL A 1 182 ? 5.065 7.315 -15.498 1.00 89.56 182 VAL A CA 1
ATOM 1404 C C . VAL A 1 182 ? 6.215 8.265 -15.834 1.00 89.56 182 VAL A C 1
ATOM 1406 O O . VAL A 1 182 ? 6.016 9.354 -16.375 1.00 89.56 182 VAL A O 1
ATOM 1409 N N . SER A 1 183 ? 7.436 7.898 -15.450 1.00 85.62 183 SER A N 1
ATOM 1410 C CA . SER A 1 183 ? 8.626 8.675 -15.774 1.00 85.62 183 SER A CA 1
ATOM 1411 C C . SER A 1 183 ? 8.937 8.539 -17.268 1.00 85.62 183 SER A C 1
ATOM 1413 O O . SER A 1 183 ? 9.032 7.416 -17.756 1.00 85.62 183 SER A O 1
ATOM 1415 N N . PRO A 1 184 ? 9.162 9.651 -17.991 1.00 73.81 184 PRO A N 1
ATOM 1416 C CA . PRO A 1 184 ? 9.513 9.600 -19.411 1.00 73.81 184 PRO A CA 1
ATOM 1417 C C . PRO A 1 184 ? 10.934 9.066 -19.656 1.00 73.81 184 PRO A C 1
ATOM 1419 O O . PRO A 1 184 ? 11.281 8.723 -20.782 1.00 73.81 184 PRO A O 1
ATOM 1422 N N . GLU A 1 185 ? 11.778 9.011 -18.621 1.00 68.00 185 GLU A N 1
ATOM 1423 C CA . GLU A 1 185 ? 13.139 8.495 -18.726 1.00 68.00 185 GLU A CA 1
ATOM 1424 C C . GLU A 1 185 ? 13.160 6.985 -18.455 1.00 68.00 185 GLU A C 1
ATOM 1426 O O . GLU A 1 185 ? 12.889 6.532 -17.340 1.00 68.00 185 GLU A O 1
ATOM 1431 N N . ILE A 1 186 ? 13.548 6.200 -19.465 1.00 60.94 186 ILE A N 1
ATOM 1432 C CA . ILE A 1 186 ? 13.896 4.789 -19.281 1.00 60.94 186 ILE A CA 1
ATOM 1433 C C . ILE A 1 186 ? 15.227 4.750 -18.531 1.00 60.94 186 ILE A C 1
ATOM 1435 O O . ILE A 1 186 ? 16.311 4.806 -19.122 1.00 60.94 186 ILE A O 1
ATOM 1439 N N . TYR A 1 187 ? 15.172 4.646 -17.206 1.00 55.34 187 TYR A N 1
ATOM 1440 C CA . TYR A 1 187 ? 16.350 4.292 -16.424 1.00 55.34 187 TYR A CA 1
ATOM 1441 C C . TYR A 1 187 ? 16.633 2.807 -16.652 1.00 55.34 187 TYR A C 1
ATOM 1443 O O . TYR A 1 187 ? 16.244 1.947 -15.861 1.00 55.34 187 TYR A O 1
ATOM 1451 N N . GLY A 1 188 ? 17.274 2.484 -17.775 1.00 46.19 188 GLY A N 1
ATOM 1452 C CA . GLY A 1 188 ? 17.816 1.151 -17.998 1.00 46.19 188 GLY A CA 1
ATOM 1453 C C . GLY A 1 188 ? 18.675 0.770 -16.796 1.00 46.19 188 GLY A C 1
ATOM 1454 O O . GLY A 1 188 ? 19.414 1.605 -16.258 1.00 46.19 188 GLY A O 1
ATOM 1455 N N . CYS A 1 189 ? 18.555 -0.475 -16.337 1.00 43.72 189 CYS A N 1
ATOM 1456 C CA . CYS A 1 189 ? 19.475 -1.012 -15.349 1.00 43.72 189 CYS A CA 1
ATOM 1457 C C . CYS A 1 189 ? 20.888 -0.909 -15.948 1.00 43.72 189 CYS A C 1
ATOM 1459 O O . CYS A 1 189 ? 21.281 -1.733 -16.769 1.00 43.72 189 CYS A O 1
ATOM 1461 N N . ARG A 1 190 ? 21.655 0.135 -15.601 1.00 37.66 190 ARG A N 1
ATOM 1462 C CA . ARG A 1 190 ? 23.094 0.177 -15.875 1.00 37.66 190 ARG A CA 1
ATOM 1463 C C . ARG A 1 190 ? 23.744 -0.816 -14.920 1.00 37.66 190 ARG A C 1
ATOM 1465 O O . ARG A 1 190 ? 24.329 -0.424 -13.917 1.00 37.66 190 ARG A O 1
ATOM 1472 N N . ILE A 1 191 ? 23.596 -2.100 -15.229 1.00 35.72 191 ILE A N 1
ATOM 1473 C CA . ILE A 1 191 ? 24.500 -3.139 -14.754 1.00 35.72 191 ILE A CA 1
ATOM 1474 C C . ILE A 1 191 ? 25.831 -2.810 -15.437 1.00 35.72 191 ILE A C 1
ATOM 1476 O O . ILE A 1 191 ? 26.020 -3.089 -16.619 1.00 35.72 191 ILE A O 1
ATOM 1480 N N . ARG A 1 192 ? 26.692 -2.078 -14.734 1.00 32.94 192 ARG A N 1
ATOM 1481 C CA . ARG A 1 192 ? 28.128 -2.067 -15.000 1.00 32.94 192 ARG A CA 1
ATOM 1482 C C . ARG A 1 192 ? 28.797 -2.886 -13.918 1.00 32.94 192 ARG A C 1
ATOM 1484 O O . ARG A 1 192 ? 28.364 -2.741 -12.753 1.00 32.94 192 ARG A O 1
#

Sequence (192 aa):
MSLADLKNRLNNRKAEQAAKKAQYIKPVRFQAGKNRIRVLPGWKEPDVFYHDFGMHYVKDKESKLAAVYVCTDKTYGKECPVCSAIYEGIKVAKDTGNLGMEKLLGQAKASGRVLVNALMRDSAEPNKPVVVELPAGVFDSMVDQMMVYLDEGEEITNPASGYDFIVTKTGSGIDTEYSVAVSPEIYGCRIR

InterPro domains:
  IPR012339 Bacteriophage T4, Gp32, single-stranded DNA-binding domain [PF08804] (32-185)
  IPR044947 Bacteriophage T4, Gp32, single-stranded DNA-binding superfamily [G3DSA:3.90.198.10] (14-185)

pLDDT: mean 85.33, std 10.1, range [32.94, 94.19]

Radius of gyration: 21.54 Å; chains: 1; bounding box: 56×49×60 Å

Foldseek 3Di:
DDPVVVVVVVVVVVVVVVVVVVPDADADEDDAFKWKKAFAADPVHRPCQKFKWKKFQQADPVRHGDDIDTACCRGPVDDGPLQVVLVVQLVVCVVVVPPSSNVNSVNRDIFIWMWGWIAGCPDPCRPDTGIHTHHPVQVVVVVVVQVVVVVVVDHQNDLFFHWIKMWHWDDDDPPIDIDIDTDPDRPGPPPD

Secondary structure (DSSP, 8-state):
--HHHHHHHHHHHHHHHHHHHHT--PPB-PPSEEEEEEEPPPSSSTT--EEEEEEEEEE-TTS-EEEEEE-HHHHHSS--HHHHHHHHHHHHHHHTT-HHHHHHHHHHSPEEEEEEEEEETTSSSTTSEEEEEEEHHHHHHHHHHHHHHHHTT--TT-TTTPPPEEEEEES-GGG-EEEEEE-SS-------